Protein AF-A0A4Y7X8U6-F1 (afdb_monomer)

Mean predicted aligned error: 18.63 Å

Organism: NCBI:txid197183

Radius of gyration: 38.31 Å; Cα contacts (8 Å, |Δi|>4): 246; chains: 1; bounding box: 74×26×111 Å

Structure (mmCIF, N/CA/C/O backbone):
data_AF-A0A4Y7X8U6-F1
#
_entry.id   AF-A0A4Y7X8U6-F1
#
loop_
_atom_site.group_PDB
_atom_site.id
_atom_site.type_symbol
_atom_site.label_atom_id
_atom_site.label_alt_id
_atom_site.label_comp_id
_atom_site.label_asym_id
_atom_site.label_entity_id
_atom_site.label_seq_id
_atom_site.pdbx_PDB_ins_code
_atom_site.Cartn_x
_atom_site.Cartn_y
_atom_site.Cartn_z
_atom_site.occupancy
_atom_site.B_iso_or_equiv
_atom_site.auth_seq_id
_atom_site.auth_comp_id
_atom_site.auth_asym_id
_atom_site.auth_atom_id
_atom_site.pdbx_PDB_model_num
ATOM 1 N N . MET A 1 1 ? 2.794 12.596 13.931 1.00 53.59 1 MET A N 1
ATOM 2 C CA . MET A 1 1 ? 2.759 12.239 12.498 1.00 53.59 1 MET A CA 1
ATOM 3 C C . MET A 1 1 ? 2.557 10.746 12.402 1.00 53.59 1 MET A C 1
ATOM 5 O O . MET A 1 1 ? 3.266 10.010 13.079 1.00 53.59 1 MET A O 1
ATOM 9 N N . SER A 1 2 ? 1.528 10.330 11.679 1.00 66.75 2 SER A N 1
ATOM 10 C CA . SER A 1 2 ? 1.025 8.962 11.699 1.00 66.75 2 SER A CA 1
ATOM 11 C C . SER A 1 2 ? 1.636 8.136 10.578 1.00 66.75 2 SER A C 1
ATOM 13 O O . SER A 1 2 ? 1.651 8.544 9.420 1.00 66.75 2 SER A O 1
ATOM 15 N N . VAL A 1 3 ? 2.174 6.976 10.943 1.00 80.69 3 VAL A N 1
ATOM 16 C CA . VAL A 1 3 ? 2.663 5.985 9.987 1.00 80.69 3 VAL A CA 1
ATOM 17 C C . VAL A 1 3 ? 1.455 5.191 9.510 1.00 80.69 3 VAL A C 1
ATOM 19 O O . VAL A 1 3 ? 0.824 4.475 10.294 1.00 80.69 3 VAL A O 1
ATOM 22 N N . ILE A 1 4 ? 1.129 5.298 8.223 1.00 85.81 4 ILE A N 1
ATOM 23 C CA . ILE A 1 4 ? 0.014 4.547 7.652 1.00 85.81 4 ILE A CA 1
ATOM 24 C C . ILE A 1 4 ? 0.452 3.086 7.529 1.00 85.81 4 ILE A C 1
ATOM 26 O O . ILE A 1 4 ? 1.324 2.755 6.720 1.00 85.81 4 ILE A O 1
ATOM 30 N N . LYS A 1 5 ? -0.172 2.207 8.324 1.00 91.00 5 LYS A N 1
ATOM 31 C CA . LYS A 1 5 ? 0.110 0.767 8.298 1.00 91.00 5 LYS A CA 1
ATOM 32 C C . LYS A 1 5 ? -0.271 0.157 6.940 1.00 91.00 5 LYS A C 1
ATOM 34 O O . LYS A 1 5 ? -1.448 0.224 6.554 1.00 91.00 5 LYS A O 1
ATOM 39 N N . PRO A 1 6 ? 0.680 -0.451 6.208 1.00 92.94 6 PRO A N 1
ATOM 40 C CA . PRO A 1 6 ? 0.387 -1.112 4.948 1.00 92.94 6 PRO A CA 1
ATOM 41 C C . PRO A 1 6 ? -0.459 -2.365 5.167 1.00 92.94 6 PRO A C 1
ATOM 43 O O . PRO A 1 6 ? -0.279 -3.113 6.123 1.00 92.94 6 PRO A O 1
ATOM 46 N N . THR A 1 7 ? -1.394 -2.601 4.253 1.00 94.62 7 THR A N 1
ATOM 47 C CA . THR A 1 7 ? -2.259 -3.787 4.248 1.00 94.62 7 THR A CA 1
ATOM 48 C C . THR A 1 7 ? -2.349 -4.340 2.833 1.00 94.62 7 THR A C 1
ATOM 50 O O . THR A 1 7 ? -2.302 -3.586 1.857 1.00 94.62 7 THR A O 1
ATOM 53 N N . VAL A 1 8 ? -2.452 -5.665 2.724 1.00 96.56 8 VAL A N 1
ATOM 54 C CA . VAL A 1 8 ? -2.585 -6.359 1.437 1.00 96.56 8 VAL A CA 1
ATOM 55 C C . VAL A 1 8 ? -3.847 -5.881 0.718 1.00 96.56 8 VAL A C 1
ATOM 57 O O . VAL A 1 8 ? -4.882 -5.648 1.341 1.00 96.56 8 VAL A O 1
ATOM 60 N N . GLY A 1 9 ? -3.749 -5.705 -0.597 1.00 93.19 9 GLY A N 1
ATOM 61 C CA . GLY A 1 9 ? -4.843 -5.246 -1.449 1.00 93.19 9 GLY A CA 1
ATOM 62 C C . GLY A 1 9 ? -4.974 -3.726 -1.561 1.00 93.19 9 GLY A C 1
ATOM 63 O O . GLY A 1 9 ? -5.698 -3.256 -2.442 1.00 93.19 9 GLY A O 1
ATOM 64 N N . ARG A 1 10 ? -4.257 -2.934 -0.749 1.00 93.12 10 ARG A N 1
ATOM 65 C CA . ARG A 1 10 ? -4.228 -1.477 -0.936 1.00 93.12 10 ARG A CA 1
ATOM 66 C C . ARG A 1 10 ? -3.443 -1.087 -2.180 1.00 93.12 10 ARG A C 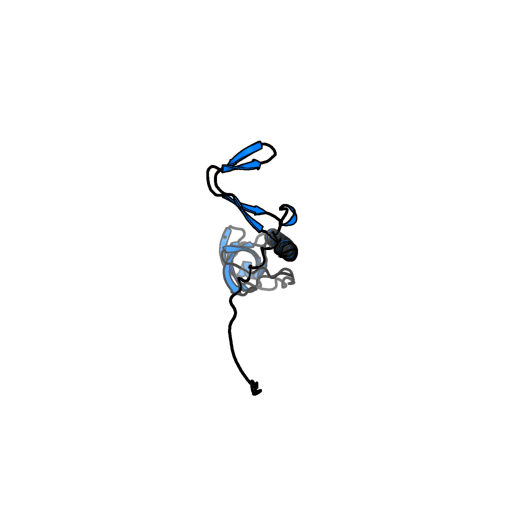1
ATOM 68 O O . ARG A 1 10 ? -2.444 -1.712 -2.525 1.00 93.12 10 ARG A O 1
ATOM 75 N N . VAL A 1 11 ? -3.911 -0.022 -2.820 1.00 93.62 11 VAL A N 1
ATOM 76 C CA . VAL A 1 11 ? -3.291 0.547 -4.015 1.00 93.62 11 VAL A CA 1
ATOM 77 C C . VAL A 1 11 ? -2.306 1.638 -3.605 1.00 93.62 11 VAL A C 1
ATOM 79 O O . VAL A 1 11 ? -2.634 2.460 -2.751 1.00 93.62 11 VAL A O 1
ATOM 82 N N . VAL A 1 12 ? -1.126 1.622 -4.215 1.00 94.94 12 VAL A N 1
ATOM 83 C CA . VAL A 1 12 ? -0.015 2.561 -4.039 1.00 94.94 12 VAL A CA 1
ATOM 84 C C . VAL A 1 12 ? 0.497 3.009 -5.409 1.00 94.94 12 VAL A C 1
ATOM 86 O O . VAL A 1 12 ? 0.175 2.407 -6.437 1.00 94.94 12 VAL A O 1
ATOM 89 N N . LEU A 1 13 ? 1.290 4.072 -5.423 1.00 94.88 13 LEU A N 1
ATOM 90 C CA . LEU A 1 13 ? 1.990 4.557 -6.606 1.00 94.88 13 LEU A CA 1
ATOM 91 C C . LEU A 1 13 ? 3.422 4.031 -6.577 1.00 94.88 13 LEU A C 1
ATOM 93 O O . LEU A 1 13 ? 4.090 4.136 -5.553 1.00 94.88 13 LEU A O 1
ATOM 97 N N . LEU A 1 14 ? 3.879 3.431 -7.672 1.00 94.88 14 LEU A N 1
ATOM 98 C CA . LEU A 1 14 ? 5.233 2.911 -7.836 1.00 94.88 14 LEU A CA 1
ATOM 99 C C . LEU A 1 14 ? 6.011 3.815 -8.790 1.00 94.88 14 LEU A C 1
ATOM 101 O O . LEU A 1 14 ? 5.691 3.906 -9.974 1.00 94.88 14 LEU A O 1
ATOM 105 N N . THR A 1 15 ? 7.092 4.400 -8.297 1.00 94.38 15 THR A N 1
ATOM 106 C CA . THR A 1 15 ? 8.022 5.173 -9.116 1.00 94.38 15 THR A CA 1
ATOM 107 C C . THR A 1 15 ? 9.248 4.322 -9.409 1.00 94.38 15 THR A C 1
ATOM 109 O O . THR A 1 15 ? 9.887 3.783 -8.500 1.00 94.38 15 THR A O 1
ATOM 112 N N . ILE A 1 16 ? 9.582 4.187 -10.692 1.00 92.31 16 ILE A N 1
ATOM 113 C CA . ILE A 1 16 ? 10.734 3.412 -11.160 1.00 92.31 16 ILE A CA 1
ATOM 114 C C . ILE A 1 16 ? 11.713 4.303 -11.916 1.00 92.31 16 ILE A C 1
ATOM 116 O O . ILE A 1 16 ? 11.325 5.232 -12.620 1.00 92.31 16 ILE A O 1
ATOM 120 N N . SER A 1 17 ? 13.000 3.996 -11.802 1.00 91.44 17 SER A N 1
ATOM 121 C CA . SER A 1 17 ? 14.032 4.622 -12.630 1.00 91.44 17 SER A CA 1
ATOM 122 C C . SER A 1 17 ? 13.964 4.130 -14.081 1.00 91.44 17 SER A C 1
ATOM 124 O O . SER A 1 17 ? 13.569 2.994 -14.363 1.00 91.44 17 SER A O 1
ATOM 126 N N . ALA A 1 18 ? 14.432 4.959 -15.019 1.00 88.31 18 ALA A N 1
ATOM 127 C CA . ALA A 1 18 ? 14.509 4.588 -16.433 1.00 88.31 18 ALA A CA 1
ATOM 128 C C . ALA A 1 18 ? 15.376 3.335 -16.663 1.00 88.31 18 ALA A C 1
ATOM 130 O O . ALA A 1 18 ? 15.021 2.467 -17.458 1.00 88.31 18 ALA A O 1
ATOM 131 N N . GLY A 1 19 ? 16.482 3.188 -15.921 1.00 89.44 19 GLY A N 1
ATOM 132 C CA . GLY A 1 19 ? 17.334 2.001 -16.010 1.00 89.44 19 GLY A CA 1
ATOM 133 C C . GLY A 1 19 ? 16.624 0.727 -15.546 1.00 89.44 19 GLY A C 1
ATOM 134 O O . GLY A 1 19 ? 16.797 -0.324 -16.166 1.00 89.44 19 GLY A O 1
ATOM 135 N N . TYR A 1 20 ? 15.772 0.811 -14.517 1.00 90.81 20 TYR A N 1
ATOM 136 C CA . TYR A 1 20 ? 14.931 -0.315 -14.106 1.00 90.81 20 TYR A CA 1
ATOM 137 C C . TYR A 1 20 ? 13.899 -0.680 -15.183 1.00 90.81 20 TYR A C 1
ATOM 139 O O . TYR A 1 20 ? 13.728 -1.864 -15.483 1.00 90.81 20 TYR A O 1
ATOM 147 N N . ALA A 1 21 ? 13.252 0.318 -15.795 1.00 90.88 21 ALA A N 1
ATOM 148 C CA . ALA A 1 21 ? 12.275 0.102 -16.861 1.00 90.88 21 ALA A CA 1
ATOM 149 C C . ALA A 1 21 ? 12.900 -0.592 -18.083 1.00 90.88 21 ALA A C 1
ATOM 151 O O . ALA A 1 21 ? 12.377 -1.604 -18.552 1.00 90.88 21 ALA A O 1
ATOM 152 N N . ILE A 1 22 ? 14.060 -0.109 -18.541 1.00 90.81 22 ILE A N 1
ATOM 153 C CA . ILE A 1 22 ? 14.791 -0.681 -19.682 1.00 90.81 22 ILE A CA 1
ATOM 154 C C . ILE A 1 22 ? 15.209 -2.124 -19.388 1.00 90.81 22 ILE A C 1
ATOM 156 O O . ILE A 1 22 ? 14.946 -3.016 -20.194 1.00 90.81 22 ILE A O 1
ATOM 160 N N . LYS A 1 23 ? 15.817 -2.373 -18.219 1.00 91.19 23 LYS A N 1
ATOM 161 C CA . LYS A 1 23 ? 16.316 -3.701 -17.828 1.00 91.19 23 LYS A CA 1
ATOM 162 C C . LYS A 1 23 ? 15.213 -4.762 -17.787 1.00 91.19 23 LYS A C 1
ATOM 164 O O . LYS A 1 23 ? 15.472 -5.918 -18.102 1.00 91.19 23 LYS A O 1
ATOM 169 N N . ASN A 1 24 ? 14.006 -4.377 -17.377 1.00 90.25 24 ASN A N 1
ATOM 170 C CA . ASN A 1 24 ? 12.874 -5.292 -17.221 1.00 90.25 24 ASN A CA 1
ATOM 171 C C . ASN A 1 24 ? 11.889 -5.243 -18.403 1.00 90.25 24 ASN A C 1
ATOM 173 O O . ASN A 1 24 ? 10.828 -5.864 -18.334 1.00 90.25 24 ASN A O 1
ATOM 177 N N . HIS A 1 25 ? 12.231 -4.531 -19.485 1.00 92.06 25 HIS A N 1
ATOM 178 C CA . HIS A 1 25 ? 11.386 -4.359 -20.671 1.00 92.06 25 HIS A CA 1
ATOM 179 C C . HIS A 1 25 ? 9.966 -3.868 -20.327 1.00 92.06 25 HIS A C 1
ATOM 181 O O . HIS A 1 25 ? 8.969 -4.439 -20.781 1.00 92.06 25 HIS A O 1
ATOM 187 N N . LEU A 1 26 ? 9.888 -2.838 -19.482 1.00 92.56 26 LEU A N 1
ATOM 188 C CA . LEU A 1 26 ? 8.639 -2.210 -19.046 1.00 92.56 26 LEU A CA 1
ATOM 189 C C . LEU A 1 26 ? 8.335 -0.975 -19.891 1.00 92.56 26 LEU A C 1
ATOM 191 O O . LEU A 1 26 ? 9.236 -0.191 -20.205 1.00 92.56 26 LEU A O 1
ATOM 195 N N . ALA A 1 27 ? 7.062 -0.772 -20.220 1.00 90.62 27 ALA A N 1
ATOM 196 C CA . ALA A 1 27 ? 6.626 0.446 -20.885 1.00 90.62 27 ALA A CA 1
ATOM 197 C C . ALA A 1 27 ? 6.566 1.612 -19.889 1.00 90.62 27 ALA A C 1
ATOM 199 O O . ALA A 1 27 ? 5.743 1.626 -18.976 1.00 90.62 27 ALA A O 1
ATOM 200 N N . CYS A 1 28 ? 7.435 2.601 -20.087 1.00 87.31 28 CYS A N 1
ATOM 201 C CA . CYS A 1 28 ? 7.463 3.842 -19.319 1.00 87.31 28 CYS A CA 1
ATOM 202 C C . CYS A 1 28 ? 7.642 5.013 -20.291 1.00 87.31 28 CYS A C 1
ATOM 204 O O . CYS A 1 28 ? 8.757 5.443 -20.578 1.00 87.31 28 CYS A O 1
ATOM 206 N N . SER A 1 29 ? 6.533 5.458 -20.884 1.00 86.12 29 SER A N 1
ATOM 207 C CA . SER A 1 29 ? 6.527 6.558 -21.861 1.00 86.12 29 SER A CA 1
ATOM 208 C C . SER A 1 29 ? 6.731 7.931 -21.220 1.00 86.12 29 SER A C 1
ATOM 210 O O . SER A 1 29 ? 7.271 8.823 -21.864 1.00 86.12 29 SER A O 1
ATOM 212 N N . ASP A 1 30 ? 6.294 8.095 -19.970 1.00 86.31 30 ASP A N 1
ATOM 213 C CA . ASP A 1 30 ? 6.393 9.342 -19.215 1.00 86.31 30 ASP A CA 1
ATOM 214 C C . ASP A 1 30 ? 6.936 9.041 -17.807 1.00 86.31 30 ASP A C 1
ATOM 216 O O . ASP A 1 30 ? 6.191 8.557 -16.959 1.00 86.31 30 ASP A O 1
ATOM 220 N N . PRO A 1 31 ? 8.220 9.314 -17.528 1.00 79.81 31 PRO A N 1
ATOM 221 C CA . PRO A 1 31 ? 8.820 9.019 -16.229 1.00 79.81 31 PRO A CA 1
ATOM 222 C C . PRO A 1 31 ? 8.286 9.901 -15.091 1.00 79.81 31 PRO A C 1
ATOM 224 O O . PRO A 1 31 ? 8.583 9.622 -13.931 1.00 79.81 31 PRO A O 1
ATOM 227 N N . SER A 1 32 ? 7.524 10.961 -15.392 1.00 85.31 32 SER A N 1
ATOM 228 C CA . SER A 1 32 ? 6.860 11.779 -14.371 1.00 85.31 32 SER A CA 1
ATOM 229 C C . SER A 1 32 ? 5.570 11.146 -13.843 1.00 85.31 32 SER A C 1
ATOM 231 O O . SER A 1 32 ? 5.085 11.542 -12.783 1.00 85.31 32 SER A O 1
ATOM 233 N N . GLN A 1 33 ? 5.029 10.149 -14.551 1.00 89.50 33 GLN A N 1
ATOM 234 C CA . GLN A 1 33 ? 3.828 9.432 -14.144 1.00 89.50 33 GLN A CA 1
ATOM 235 C C . GLN A 1 33 ? 4.210 8.153 -13.393 1.00 89.50 33 GLN A C 1
ATOM 237 O O . GLN A 1 33 ? 4.823 7.256 -13.974 1.00 89.50 33 GLN A O 1
ATOM 242 N N . PRO A 1 34 ? 3.863 8.039 -12.099 1.00 92.88 34 PRO A N 1
ATOM 243 C CA . PRO A 1 34 ? 4.096 6.809 -11.366 1.00 92.88 34 PRO A CA 1
ATOM 244 C C . PRO A 1 34 ? 3.141 5.708 -11.838 1.00 92.88 34 PRO A C 1
ATOM 246 O O . PRO A 1 34 ? 1.999 5.952 -12.232 1.00 92.88 34 PRO A O 1
ATOM 249 N N . LEU A 1 35 ? 3.605 4.469 -11.735 1.00 94.56 35 LEU A N 1
ATOM 250 C CA . LEU A 1 35 ? 2.850 3.280 -12.093 1.00 94.56 35 LEU A CA 1
ATOM 251 C C . LEU A 1 35 ? 1.829 2.941 -11.009 1.00 94.56 35 LEU A C 1
ATOM 253 O O . LEU A 1 35 ? 2.115 3.019 -9.812 1.00 94.56 35 LEU A O 1
ATOM 257 N N . ALA A 1 36 ? 0.645 2.495 -11.418 1.00 95.19 36 ALA A N 1
ATOM 258 C CA . ALA A 1 36 ? -0.309 1.928 -10.476 1.00 95.19 36 ALA A CA 1
ATOM 259 C C . ALA A 1 36 ? 0.241 0.604 -9.930 1.00 95.19 36 ALA A C 1
ATOM 261 O O . ALA A 1 36 ? 0.761 -0.222 -10.686 1.00 95.19 36 ALA A O 1
ATOM 262 N N . ALA A 1 37 ? 0.109 0.385 -8.625 1.00 96.31 37 ALA A N 1
ATOM 263 C CA . ALA A 1 37 ? 0.520 -0.858 -7.994 1.00 96.31 37 ALA A CA 1
ATOM 264 C C . ALA A 1 37 ? -0.392 -1.237 -6.826 1.00 96.31 37 ALA A C 1
ATOM 266 O O . ALA A 1 37 ? -0.968 -0.385 -6.157 1.00 96.31 37 ALA A O 1
ATOM 267 N N . GLN A 1 38 ? -0.510 -2.531 -6.561 1.00 97.00 38 GLN A N 1
ATOM 268 C CA . GLN A 1 38 ? -1.254 -3.079 -5.435 1.00 97.00 38 GLN A CA 1
ATOM 269 C C . GLN A 1 38 ? -0.319 -3.867 -4.520 1.00 97.00 38 GLN A C 1
ATOM 271 O O . GLN A 1 38 ? 0.528 -4.629 -4.988 1.00 97.00 38 GLN A O 1
ATOM 276 N N . ILE A 1 39 ? -0.489 -3.701 -3.208 1.00 97.31 39 ILE A N 1
ATOM 277 C CA . ILE A 1 39 ? 0.273 -4.437 -2.198 1.00 97.31 39 ILE A CA 1
ATOM 278 C C . ILE A 1 39 ? -0.135 -5.909 -2.227 1.00 97.31 39 ILE A C 1
ATOM 280 O O . ILE A 1 39 ? -1.254 -6.259 -1.854 1.00 97.31 39 ILE A O 1
ATOM 284 N N . ALA A 1 40 ? 0.800 -6.764 -2.630 1.00 97.38 40 ALA A N 1
ATOM 285 C CA . ALA A 1 40 ? 0.643 -8.213 -2.648 1.00 97.38 40 ALA A CA 1
ATOM 286 C C . ALA A 1 40 ? 1.090 -8.856 -1.324 1.00 97.38 40 ALA A C 1
ATOM 288 O O . ALA A 1 40 ? 0.508 -9.844 -0.887 1.00 97.38 40 ALA A O 1
ATOM 289 N N . TYR A 1 41 ? 2.112 -8.296 -0.667 1.00 97.62 41 TYR A N 1
ATOM 290 C CA . TYR A 1 41 ? 2.630 -8.796 0.610 1.00 97.62 41 TYR A CA 1
ATOM 291 C C . TYR A 1 41 ? 3.267 -7.672 1.433 1.00 97.62 41 TYR A C 1
ATOM 293 O O . TYR A 1 41 ? 3.833 -6.735 0.869 1.00 97.62 41 TYR A O 1
ATOM 301 N N . VAL A 1 42 ? 3.211 -7.781 2.760 1.00 97.31 42 VAL A N 1
ATOM 302 C CA . VAL A 1 42 ? 3.784 -6.808 3.701 1.00 97.31 42 VAL A CA 1
ATOM 303 C C . VAL A 1 42 ? 4.865 -7.492 4.531 1.00 97.31 42 VAL A C 1
ATOM 305 O O . VAL A 1 42 ? 4.572 -8.444 5.249 1.00 97.31 42 VAL A O 1
ATOM 308 N N . HIS A 1 43 ? 6.104 -7.000 4.453 1.00 95.94 43 HIS A N 1
ATOM 309 C CA . HIS A 1 43 ? 7.191 -7.456 5.331 1.00 95.94 43 HIS A CA 1
ATOM 310 C C . HIS A 1 43 ? 7.187 -6.685 6.650 1.00 95.94 43 HIS A C 1
ATOM 312 O O . HIS A 1 43 ? 7.366 -7.270 7.713 1.00 95.94 43 HIS A O 1
ATOM 318 N N . ASN A 1 44 ? 7.005 -5.365 6.571 1.00 92.94 44 ASN A N 1
ATOM 319 C CA . ASN A 1 44 ? 6.875 -4.445 7.702 1.00 92.94 44 ASN A CA 1
ATOM 320 C C . ASN A 1 44 ? 6.223 -3.126 7.237 1.00 92.94 44 ASN A C 1
ATOM 322 O O . ASN A 1 44 ? 5.867 -2.986 6.067 1.00 92.94 44 ASN A O 1
ATOM 326 N N . ASP A 1 45 ? 6.114 -2.141 8.131 1.00 91.94 45 ASP A N 1
ATOM 327 C CA . ASP A 1 45 ? 5.454 -0.854 7.858 1.00 91.94 45 ASP A CA 1
ATOM 328 C C . ASP A 1 45 ? 6.112 -0.001 6.747 1.00 91.94 45 ASP A C 1
ATOM 330 O O . ASP A 1 45 ? 5.512 0.970 6.281 1.00 91.94 45 ASP A O 1
ATOM 334 N N . ARG A 1 46 ? 7.332 -0.344 6.307 1.00 92.75 46 ARG A N 1
ATOM 335 C CA . ARG A 1 46 ? 8.104 0.388 5.284 1.00 92.75 46 ARG A CA 1
ATOM 336 C C . ARG A 1 46 ? 8.584 -0.485 4.114 1.00 92.75 46 ARG A C 1
ATOM 338 O O . ARG A 1 46 ? 9.269 0.025 3.229 1.00 92.75 46 ARG A O 1
ATOM 345 N N . LEU A 1 47 ? 8.253 -1.780 4.074 1.00 94.56 47 LEU A N 1
ATOM 346 C CA . LEU A 1 47 ? 8.733 -2.709 3.045 1.00 94.56 47 LEU A CA 1
ATOM 347 C C . LEU A 1 47 ? 7.634 -3.681 2.602 1.00 94.56 47 LEU A C 1
ATOM 349 O O . LEU A 1 47 ? 7.091 -4.444 3.407 1.00 94.56 47 LEU A O 1
ATOM 353 N N . VAL A 1 48 ? 7.340 -3.690 1.304 1.00 97.12 48 VAL A N 1
ATOM 354 C CA . VAL A 1 48 ? 6.220 -4.438 0.716 1.00 97.12 48 VAL A CA 1
ATOM 355 C C . VAL A 1 48 ? 6.607 -5.099 -0.607 1.00 97.12 48 VAL A C 1
ATOM 357 O O . VAL A 1 48 ? 7.559 -4.690 -1.269 1.00 97.12 48 VAL A O 1
ATOM 360 N N . ASN A 1 49 ? 5.855 -6.116 -1.018 1.00 97.56 49 ASN A N 1
ATOM 361 C CA . ASN A 1 49 ? 5.881 -6.620 -2.390 1.00 97.56 49 ASN A CA 1
ATOM 362 C C . ASN A 1 49 ? 4.627 -6.142 -3.117 1.00 97.56 49 ASN A C 1
ATOM 364 O O . ASN A 1 49 ? 3.542 -6.104 -2.530 1.00 97.56 49 ASN A O 1
ATOM 368 N N . LEU A 1 50 ? 4.776 -5.823 -4.395 1.00 97.38 50 LEU A N 1
ATOM 369 C CA . LEU A 1 50 ? 3.753 -5.206 -5.219 1.00 97.38 50 LEU A CA 1
ATOM 370 C C . LEU A 1 50 ? 3.488 -6.019 -6.485 1.00 97.38 50 LEU A C 1
ATOM 372 O O . LEU A 1 50 ? 4.403 -6.593 -7.079 1.00 97.38 50 LEU A O 1
ATOM 376 N N . THR A 1 51 ? 2.243 -5.972 -6.937 1.00 97.62 51 THR A N 1
ATOM 377 C CA . THR A 1 51 ? 1.883 -6.199 -8.338 1.00 97.62 51 THR A CA 1
ATOM 378 C C . THR A 1 51 ? 1.643 -4.834 -8.967 1.00 97.62 51 THR A C 1
ATOM 380 O O . THR A 1 51 ? 0.809 -4.080 -8.474 1.00 97.62 51 THR A O 1
ATOM 383 N N . ALA A 1 52 ? 2.391 -4.496 -10.012 1.00 96.31 52 ALA A N 1
ATOM 384 C CA . ALA A 1 52 ? 2.324 -3.208 -10.692 1.00 96.31 52 ALA A CA 1
ATOM 385 C C . ALA A 1 52 ? 1.916 -3.373 -12.156 1.00 96.31 52 ALA A C 1
ATOM 387 O O . ALA A 1 52 ? 2.086 -4.442 -12.746 1.00 96.31 52 ALA A O 1
ATOM 388 N N . TRP A 1 53 ? 1.388 -2.298 -12.731 1.00 96.69 53 TRP A N 1
ATOM 389 C CA . TRP A 1 53 ? 1.027 -2.211 -14.141 1.00 96.69 53 TRP A CA 1
ATOM 390 C C . TRP A 1 53 ? 1.906 -1.168 -14.820 1.00 96.69 53 TRP A C 1
ATOM 392 O O . TRP A 1 53 ? 2.017 -0.047 -14.329 1.00 96.69 53 TRP A O 1
ATOM 402 N N . ASP A 1 54 ? 2.543 -1.531 -15.932 1.00 95.12 54 ASP A N 1
ATOM 403 C CA . ASP A 1 54 ? 3.278 -0.568 -16.755 1.00 95.12 54 ASP A CA 1
ATOM 404 C C . ASP A 1 54 ? 2.320 0.329 -17.569 1.00 95.12 54 ASP A C 1
ATOM 406 O O . ASP A 1 54 ? 1.098 0.160 -17.516 1.00 95.12 54 ASP A O 1
ATOM 410 N N . HIS A 1 55 ? 2.842 1.282 -18.346 1.00 93.88 55 HIS A N 1
ATOM 411 C CA . HIS A 1 55 ? 1.996 2.203 -19.127 1.00 93.88 55 HIS A CA 1
ATOM 412 C C . HIS A 1 55 ? 1.184 1.525 -20.239 1.00 93.88 55 HIS A C 1
ATOM 414 O O . HIS A 1 55 ? 0.226 2.111 -20.738 1.00 93.88 55 HIS A O 1
ATOM 420 N N . ASN A 1 56 ? 1.523 0.288 -20.605 1.00 94.62 56 ASN A N 1
ATOM 421 C CA . ASN A 1 56 ? 0.747 -0.517 -21.544 1.00 94.62 56 ASN A CA 1
ATOM 422 C C . ASN A 1 56 ? -0.281 -1.411 -20.827 1.00 94.62 56 ASN A C 1
ATOM 424 O O . ASN A 1 56 ? -0.977 -2.191 -21.477 1.00 94.62 56 ASN A O 1
ATOM 428 N N . GLY A 1 57 ? -0.372 -1.336 -19.495 1.00 92.25 57 GLY A N 1
ATOM 429 C CA . GLY A 1 57 ? -1.241 -2.178 -18.677 1.00 92.25 57 GLY A CA 1
ATOM 430 C C . GLY A 1 57 ? -0.699 -3.591 -18.449 1.00 92.25 57 GLY A C 1
ATOM 431 O O . GLY A 1 57 ? -1.434 -4.456 -17.960 1.00 92.25 57 GLY A O 1
ATOM 432 N N . LYS A 1 58 ? 0.569 -3.865 -18.779 1.00 95.25 58 LYS A N 1
ATOM 433 C CA . LYS A 1 58 ? 1.194 -5.164 -18.516 1.00 95.25 58 LYS A CA 1
ATOM 434 C C . LYS A 1 58 ? 1.491 -5.294 -17.027 1.00 95.25 58 LYS A C 1
ATOM 436 O O . LYS A 1 58 ? 2.152 -4.447 -16.432 1.00 95.25 58 LYS A O 1
ATOM 441 N N . GLN A 1 59 ? 1.041 -6.403 -16.451 1.00 96.25 59 GLN A N 1
ATOM 442 C CA . GLN A 1 59 ? 1.291 -6.734 -15.053 1.00 96.25 59 GLN A CA 1
ATOM 443 C C . GLN A 1 59 ? 2.706 -7.267 -14.843 1.00 96.25 59 GLN A C 1
ATOM 445 O O . GLN A 1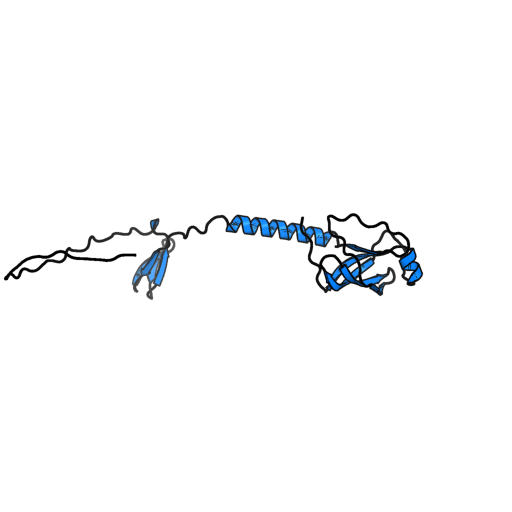 59 ? 3.185 -8.106 -15.611 1.00 96.25 59 GLN A O 1
ATOM 450 N N . PHE A 1 60 ? 3.350 -6.825 -13.767 1.00 96.00 60 PHE A N 1
ATOM 451 C CA . PHE A 1 60 ? 4.626 -7.357 -13.304 1.00 96.00 60 PHE A CA 1
ATOM 452 C C . PHE A 1 60 ? 4.728 -7.313 -11.775 1.00 96.00 60 PHE A C 1
ATOM 454 O O . PHE A 1 60 ? 4.074 -6.515 -11.105 1.00 96.00 60 PHE A O 1
ATOM 461 N N . GLY A 1 61 ? 5.532 -8.215 -11.215 1.00 96.19 61 GLY A N 1
ATOM 462 C CA . GLY A 1 61 ? 5.792 -8.278 -9.779 1.00 96.19 61 GLY A CA 1
ATOM 463 C C . GLY A 1 61 ? 7.062 -7.521 -9.409 1.00 96.19 61 GLY A C 1
ATOM 464 O O . GLY A 1 61 ? 8.074 -7.641 -10.099 1.00 96.19 61 GLY A O 1
ATOM 465 N N . VAL A 1 62 ? 7.025 -6.792 -8.294 1.00 94.88 62 VAL A N 1
ATOM 466 C CA . VAL A 1 62 ? 8.203 -6.149 -7.700 1.00 94.88 62 VAL A CA 1
ATOM 467 C C . VAL A 1 62 ? 8.264 -6.496 -6.222 1.00 94.88 62 VAL A C 1
ATOM 469 O O . VAL A 1 62 ? 7.298 -6.320 -5.483 1.00 94.88 62 VAL A O 1
ATOM 472 N N . THR A 1 63 ? 9.404 -7.003 -5.772 1.00 96.06 63 THR A N 1
ATOM 473 C CA . THR A 1 63 ? 9.604 -7.434 -4.386 1.00 96.06 63 THR A CA 1
ATOM 474 C C . THR A 1 63 ? 10.489 -6.462 -3.624 1.00 96.06 63 THR A C 1
ATOM 476 O O . THR A 1 63 ? 11.355 -5.824 -4.220 1.00 96.06 63 THR A O 1
ATOM 479 N N . SER A 1 64 ? 10.325 -6.418 -2.302 1.00 94.88 64 SER A N 1
ATOM 480 C CA . SER A 1 64 ? 11.165 -5.623 -1.398 1.00 94.88 64 SER A CA 1
ATOM 481 C C . SER A 1 64 ? 11.181 -4.137 -1.768 1.00 94.88 64 SER A C 1
ATOM 483 O O . SER A 1 64 ? 12.228 -3.493 -1.793 1.00 94.88 64 SER A O 1
ATOM 485 N N . VAL A 1 65 ? 10.005 -3.598 -2.080 1.00 94.44 65 VAL A N 1
ATOM 486 C CA . VAL A 1 65 ? 9.807 -2.191 -2.420 1.00 94.44 65 VAL A CA 1
ATOM 487 C C . VAL A 1 65 ? 9.706 -1.380 -1.138 1.00 94.44 65 VAL A C 1
ATOM 489 O O . VAL A 1 65 ? 8.903 -1.697 -0.256 1.00 94.44 65 VAL A O 1
ATOM 492 N N . ARG A 1 66 ? 10.514 -0.321 -1.043 1.00 94.62 66 ARG A N 1
ATOM 493 C CA . ARG A 1 66 ? 10.422 0.649 0.048 1.00 94.62 66 ARG A CA 1
ATOM 494 C C . ARG A 1 66 ? 9.154 1.483 -0.113 1.00 94.62 66 ARG A C 1
ATOM 496 O O . ARG A 1 66 ? 8.982 2.127 -1.146 1.00 94.62 66 ARG A O 1
ATOM 503 N N . LEU A 1 67 ? 8.315 1.480 0.918 1.00 94.25 67 LEU A N 1
ATOM 504 C CA . LEU A 1 67 ? 7.126 2.320 1.025 1.00 94.25 67 LEU A CA 1
ATOM 505 C C . LEU A 1 67 ? 7.482 3.608 1.767 1.00 94.25 67 LEU A C 1
ATOM 507 O O . LEU A 1 67 ? 7.752 3.575 2.970 1.00 94.25 67 LEU A O 1
ATOM 511 N N . LEU A 1 68 ? 7.484 4.723 1.043 1.00 92.88 68 LEU A N 1
ATOM 512 C CA . LEU A 1 68 ? 7.695 6.049 1.604 1.00 92.88 68 LEU A CA 1
ATOM 513 C C . LEU A 1 68 ? 6.481 6.469 2.429 1.00 92.88 68 LEU A C 1
ATOM 515 O O . LEU A 1 68 ? 5.329 6.366 1.996 1.00 92.88 68 LEU A O 1
ATOM 519 N N . GLN A 1 69 ? 6.780 6.955 3.624 1.00 88.31 69 GLN A N 1
ATOM 520 C CA . GLN A 1 69 ? 5.827 7.592 4.523 1.00 88.31 69 GLN A CA 1
ATOM 521 C C . GLN A 1 69 ? 5.956 9.119 4.373 1.00 88.31 69 GLN A C 1
ATOM 523 O O . GLN A 1 69 ? 6.895 9.607 3.745 1.00 88.31 69 GLN A O 1
ATOM 528 N N . ASP A 1 70 ? 5.004 9.884 4.910 1.00 77.19 70 ASP A N 1
ATOM 529 C CA . ASP A 1 70 ? 4.897 11.335 4.661 1.00 77.19 70 ASP A CA 1
ATOM 530 C C . ASP A 1 70 ? 6.080 12.177 5.172 1.00 77.19 70 ASP A C 1
ATOM 532 O O . ASP A 1 70 ? 6.228 13.333 4.783 1.00 77.19 70 ASP A O 1
ATOM 536 N N . ASP A 1 71 ? 6.928 11.604 6.023 1.00 75.44 71 ASP A N 1
ATOM 537 C CA . ASP A 1 71 ? 8.129 12.219 6.584 1.00 75.44 71 ASP A CA 1
ATOM 538 C C . ASP A 1 71 ? 9.410 11.932 5.780 1.00 75.44 71 ASP A C 1
ATOM 540 O O . ASP A 1 71 ? 10.462 12.504 6.074 1.00 75.44 71 ASP A O 1
ATOM 544 N N . GLU A 1 72 ? 9.357 11.054 4.774 1.00 79.44 72 GLU A N 1
ATOM 545 C CA . GLU A 1 72 ? 10.545 10.617 4.043 1.00 79.44 72 GLU A CA 1
ATOM 546 C C . GLU A 1 72 ? 10.760 11.380 2.733 1.00 79.44 72 GLU A C 1
ATOM 548 O O . GLU A 1 72 ? 9.864 11.533 1.904 1.00 79.44 72 GLU A O 1
ATOM 553 N N . VAL A 1 73 ? 12.008 11.794 2.506 1.00 80.38 73 VAL A N 1
ATOM 554 C CA . VAL A 1 73 ? 12.443 12.314 1.207 1.00 80.38 73 VAL A CA 1
ATOM 555 C C . VAL A 1 73 ? 12.587 11.146 0.238 1.00 80.38 73 VAL A C 1
ATOM 557 O O . VAL A 1 73 ? 13.266 10.159 0.537 1.00 80.38 73 VAL A O 1
ATOM 560 N N . ALA A 1 74 ? 11.965 11.272 -0.934 1.00 81.88 74 ALA A N 1
ATOM 561 C CA . ALA A 1 74 ? 12.096 10.283 -1.989 1.00 81.88 74 ALA A CA 1
ATOM 562 C C . ALA A 1 74 ? 13.575 10.093 -2.373 1.00 81.88 74 ALA A C 1
ATOM 564 O O . ALA A 1 74 ? 14.282 11.081 -2.596 1.00 81.88 74 ALA A O 1
ATOM 565 N N . PRO A 1 75 ? 14.069 8.844 -2.446 1.00 81.06 75 PRO A N 1
ATOM 566 C CA . PRO A 1 75 ? 15.440 8.592 -2.853 1.00 81.06 75 PRO A CA 1
ATOM 567 C C . PRO A 1 75 ? 15.637 9.005 -4.312 1.00 81.06 75 PRO A C 1
ATOM 569 O O . PRO A 1 75 ? 14.732 8.884 -5.141 1.00 81.06 75 PRO A O 1
ATOM 572 N N . GLU A 1 76 ? 16.847 9.455 -4.637 1.00 80.69 76 GLU A N 1
ATOM 573 C CA . GLU A 1 76 ? 17.194 9.807 -6.009 1.00 80.69 76 GLU A CA 1
ATOM 574 C C . GLU A 1 76 ? 17.073 8.577 -6.925 1.00 80.69 76 GLU A C 1
ATOM 576 O O . GLU A 1 76 ? 17.579 7.487 -6.626 1.00 80.69 76 GLU A O 1
ATOM 581 N N . LEU A 1 77 ? 16.380 8.741 -8.054 1.00 79.75 77 LEU A N 1
ATOM 582 C CA . LEU A 1 77 ? 16.111 7.669 -9.013 1.00 79.75 77 LEU A CA 1
ATOM 583 C C . LEU A 1 77 ? 17.343 7.381 -9.883 1.00 79.75 77 LEU A C 1
ATOM 585 O O . LEU A 1 77 ? 17.347 7.628 -11.087 1.00 79.75 77 LEU A O 1
ATOM 589 N N . THR A 1 78 ? 18.408 6.861 -9.275 1.00 78.38 78 THR A N 1
ATOM 590 C CA . THR A 1 78 ? 19.646 6.491 -9.970 1.00 78.38 78 THR A CA 1
ATOM 591 C C . THR A 1 78 ? 19.715 4.993 -10.288 1.00 78.38 78 THR A C 1
ATOM 593 O O . THR A 1 78 ? 19.309 4.126 -9.511 1.00 78.38 78 THR A O 1
ATOM 596 N N . GLY A 1 79 ? 20.249 4.663 -11.468 1.00 81.56 79 GLY A N 1
ATOM 597 C CA . GLY A 1 79 ? 20.496 3.281 -11.885 1.00 81.56 79 GLY A CA 1
ATOM 598 C C . GLY A 1 79 ? 19.221 2.443 -12.041 1.00 81.56 79 GLY A C 1
ATOM 599 O O . GLY A 1 79 ? 18.460 2.635 -12.985 1.00 81.56 79 GLY A O 1
ATOM 600 N N . SER A 1 80 ? 19.039 1.454 -11.161 1.00 81.62 80 SER A N 1
ATOM 601 C CA . SER A 1 80 ? 17.894 0.524 -11.146 1.00 81.62 80 SER A CA 1
ATOM 602 C C . SER A 1 80 ? 17.069 0.634 -9.857 1.00 81.62 80 SER A C 1
ATOM 604 O O . SER A 1 80 ? 16.557 -0.372 -9.367 1.00 81.62 80 SER A O 1
ATOM 606 N N . SER A 1 81 ? 16.975 1.832 -9.278 1.00 87.38 81 SER A N 1
ATOM 607 C CA . SER A 1 81 ? 16.182 2.083 -8.074 1.00 87.38 81 SER A CA 1
ATOM 608 C C . SER A 1 81 ? 14.682 2.216 -8.367 1.00 87.38 81 SER A C 1
ATOM 610 O O . SER A 1 81 ? 14.264 2.506 -9.496 1.00 87.38 81 SER A O 1
ATOM 612 N N . PHE A 1 82 ? 13.881 1.965 -7.333 1.00 92.00 82 PHE A N 1
ATOM 613 C CA . PHE A 1 82 ? 12.426 2.085 -7.319 1.00 92.00 82 PHE A CA 1
ATOM 614 C C . PHE A 1 82 ? 11.939 2.278 -5.875 1.00 92.00 82 PHE A C 1
ATOM 616 O O . PHE A 1 82 ? 12.574 1.803 -4.929 1.00 92.00 82 PHE A O 1
ATOM 623 N N . TYR A 1 83 ? 10.815 2.963 -5.702 1.00 94.56 83 TYR A N 1
ATOM 624 C CA . TYR A 1 83 ? 10.129 3.131 -4.417 1.00 94.56 83 TYR A CA 1
ATOM 625 C C . TYR A 1 83 ? 8.625 3.268 -4.652 1.00 94.56 83 TYR A C 1
ATOM 627 O O . TYR A 1 83 ? 8.197 3.569 -5.766 1.00 94.56 83 TYR A O 1
ATOM 635 N N . CYS A 1 84 ? 7.819 3.056 -3.616 1.00 94.19 84 CYS A N 1
ATOM 636 C CA . CYS A 1 84 ? 6.390 3.329 -3.683 1.00 94.19 84 CYS A CA 1
ATOM 637 C C . CYS A 1 84 ? 5.942 4.334 -2.629 1.00 94.19 84 CYS A C 1
ATOM 639 O O . CYS A 1 84 ? 6.592 4.516 -1.602 1.00 94.19 84 CYS A O 1
ATOM 641 N N . GLU A 1 85 ? 4.817 4.982 -2.892 1.00 93.75 85 GLU A N 1
ATOM 642 C CA . GLU A 1 85 ? 4.187 5.937 -1.991 1.00 93.75 85 GLU A CA 1
ATOM 643 C C . GLU A 1 85 ? 2.664 5.776 -1.989 1.00 93.75 85 GLU A C 1
ATOM 645 O O . GLU A 1 85 ? 2.055 5.239 -2.920 1.00 93.75 85 GLU A O 1
ATOM 650 N N . TRP A 1 86 ? 2.029 6.245 -0.918 1.00 92.81 86 TRP A N 1
ATOM 651 C CA . TRP A 1 86 ? 0.573 6.303 -0.837 1.00 92.81 86 TRP A CA 1
ATOM 652 C C . TRP A 1 86 ? 0.002 7.292 -1.852 1.00 92.81 86 TRP A C 1
ATOM 654 O O . TRP A 1 86 ? 0.569 8.364 -2.067 1.00 92.81 86 TRP A O 1
ATOM 664 N N . MET A 1 87 ? -1.172 6.990 -2.415 1.00 87.94 87 MET A N 1
ATOM 665 C CA . MET A 1 87 ? -1.856 7.976 -3.251 1.00 87.94 87 MET A CA 1
ATOM 666 C C . MET A 1 87 ? -2.196 9.231 -2.430 1.00 87.94 87 MET A C 1
ATOM 668 O O . MET A 1 87 ? -2.644 9.098 -1.285 1.00 87.94 87 MET A O 1
ATOM 672 N N . PRO A 1 88 ? -2.110 10.443 -3.014 1.00 79.94 88 PRO A N 1
ATOM 673 C CA . PRO A 1 88 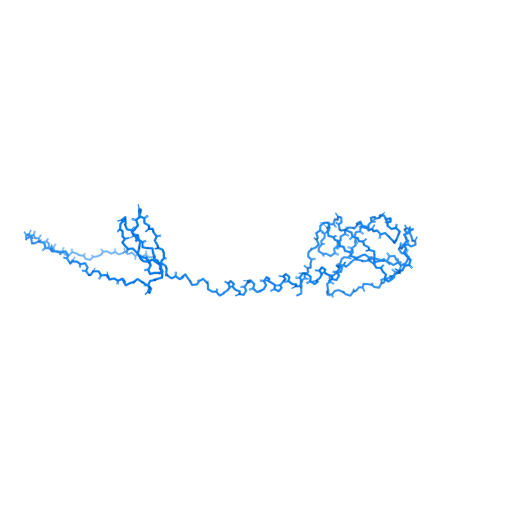? -2.412 11.692 -2.309 1.00 79.94 88 PRO A CA 1
ATOM 674 C C . PRO A 1 88 ? -3.776 11.687 -1.604 1.00 79.94 88 PRO A C 1
ATOM 676 O O . PRO A 1 88 ? -3.912 12.149 -0.472 1.00 79.94 88 PRO A O 1
ATOM 679 N N . TYR A 1 89 ? -4.788 11.089 -2.238 1.00 74.19 89 TYR A N 1
ATOM 680 C CA . TYR A 1 89 ? -6.123 10.972 -1.657 1.00 74.19 89 TYR A CA 1
ATOM 681 C C . TYR A 1 89 ? -6.158 10.098 -0.391 1.00 74.19 89 TYR A C 1
ATOM 683 O O . TYR A 1 89 ? -6.870 10.421 0.558 1.00 74.19 89 TYR A O 1
ATOM 691 N N . GLN A 1 90 ? -5.377 9.016 -0.339 1.00 67.19 90 GLN A N 1
ATOM 692 C CA . GLN A 1 90 ? -5.336 8.114 0.818 1.00 67.19 90 GLN A CA 1
ATOM 693 C C . GLN A 1 90 ? -4.671 8.778 2.027 1.00 67.19 90 GLN A C 1
ATOM 695 O O . GLN A 1 90 ? -5.162 8.618 3.144 1.00 67.19 90 GLN A O 1
ATOM 700 N N . LYS A 1 91 ? -3.626 9.584 1.801 1.00 66.94 91 LYS A N 1
ATOM 701 C CA . LYS A 1 91 ? -3.007 10.426 2.839 1.00 66.94 91 LYS A CA 1
ATOM 702 C C . LYS A 1 91 ? -4.028 11.406 3.426 1.00 66.94 91 LYS A C 1
ATOM 704 O O . LYS A 1 91 ? -4.194 11.498 4.640 1.00 66.94 91 LYS A O 1
ATOM 709 N N . GLY A 1 92 ? -4.813 12.053 2.559 1.00 66.19 92 GLY A N 1
ATOM 710 C CA . GLY A 1 92 ? -5.892 12.953 2.975 1.00 66.19 92 GLY A CA 1
ATOM 711 C C . GLY A 1 92 ? -7.018 12.270 3.765 1.00 66.19 92 GLY A C 1
ATOM 712 O O . GLY A 1 92 ? -7.606 12.890 4.648 1.00 66.19 92 GLY A O 1
ATOM 713 N N . GLN A 1 93 ? -7.326 11.000 3.484 1.00 65.88 93 GLN A N 1
ATOM 714 C CA . GLN A 1 93 ? -8.318 10.229 4.249 1.00 65.88 93 GLN A CA 1
ATOM 715 C C . GLN A 1 93 ? -7.782 9.749 5.607 1.00 65.88 93 GLN A C 1
ATOM 717 O O . GLN A 1 93 ? -8.523 9.769 6.592 1.00 65.88 93 GLN A O 1
ATOM 722 N N . ALA A 1 94 ? -6.501 9.378 5.693 1.00 61.69 94 ALA A N 1
ATOM 723 C CA . ALA A 1 94 ? -5.855 9.048 6.965 1.00 61.69 94 ALA A CA 1
ATOM 724 C C . ALA A 1 94 ? -5.865 10.255 7.920 1.00 61.69 94 ALA A C 1
ATOM 726 O O . ALA A 1 94 ? -6.345 10.137 9.046 1.00 61.69 94 ALA A O 1
ATOM 727 N N . ALA A 1 95 ? -5.501 11.442 7.423 1.00 61.34 95 ALA A N 1
ATOM 728 C CA . ALA A 1 95 ? -5.538 12.681 8.204 1.00 61.34 95 ALA A CA 1
ATOM 729 C C . ALA A 1 95 ? -6.945 13.018 8.740 1.00 61.34 95 ALA A C 1
ATOM 731 O O . ALA A 1 95 ? -7.099 13.464 9.876 1.00 61.34 95 ALA A O 1
ATOM 732 N N . LYS A 1 96 ? -7.998 12.773 7.946 1.00 63.94 96 LYS A N 1
ATOM 733 C CA . LYS A 1 96 ? -9.392 12.976 8.384 1.00 63.94 96 LYS A CA 1
ATOM 734 C C . LYS A 1 96 ? -9.820 11.990 9.466 1.00 63.94 96 LYS A C 1
ATOM 736 O O . LYS A 1 96 ? -10.564 12.367 10.366 1.00 63.94 96 LYS A O 1
ATOM 741 N N . THR A 1 97 ? -9.364 10.744 9.369 1.00 61.31 97 THR A N 1
ATOM 742 C CA . THR A 1 97 ? -9.674 9.704 10.358 1.00 61.31 97 THR A CA 1
ATOM 743 C C . THR A 1 97 ? -8.986 10.012 11.686 1.00 61.31 97 THR A C 1
ATOM 745 O O . THR A 1 97 ? -9.626 9.948 12.728 1.00 61.31 97 THR A O 1
ATOM 748 N N . GLU A 1 98 ? -7.730 10.460 11.652 1.00 61.78 98 GLU A N 1
ATOM 749 C CA . GLU A 1 98 ? -6.988 10.881 12.848 1.00 61.78 98 GLU A CA 1
ATOM 750 C C . GLU A 1 98 ? -7.648 12.069 13.554 1.00 61.78 98 GLU A C 1
ATOM 752 O O . GLU A 1 98 ? -7.851 12.024 14.767 1.00 61.78 98 GLU A O 1
ATOM 757 N N . ALA A 1 99 ? -8.080 13.084 12.800 1.00 61.03 99 ALA A N 1
ATOM 758 C CA . ALA A 1 99 ? -8.815 14.216 13.360 1.00 61.03 99 ALA A CA 1
ATOM 759 C C . ALA A 1 99 ? -10.168 13.792 13.970 1.00 61.03 99 ALA A C 1
ATOM 761 O O . ALA A 1 99 ? -10.567 14.296 15.019 1.00 61.03 99 ALA A O 1
ATOM 762 N N . ALA A 1 100 ? -10.876 12.845 13.345 1.00 60.28 100 ALA A N 1
ATOM 763 C CA . ALA A 1 100 ? -12.136 12.321 13.872 1.00 60.28 100 ALA A CA 1
ATOM 764 C C . ALA A 1 100 ? -11.933 11.481 15.148 1.00 60.28 100 ALA A C 1
ATOM 766 O O . ALA A 1 100 ? -12.718 11.598 16.091 1.00 60.28 100 ALA A O 1
ATOM 767 N N . GLU A 1 101 ? -10.875 10.670 15.215 1.00 61.38 101 GLU A N 1
ATOM 768 C CA . GLU A 1 101 ? -10.527 9.893 16.409 1.00 61.38 101 GLU A CA 1
ATOM 769 C C . GLU A 1 101 ? -10.085 10.782 17.581 1.00 61.38 101 GLU A C 1
ATOM 771 O O . GLU A 1 101 ? -10.430 10.497 18.730 1.00 61.38 101 GLU A O 1
ATOM 776 N N . GLU A 1 102 ? -9.362 11.872 17.318 1.00 64.44 102 GLU A N 1
ATOM 777 C CA . GLU A 1 102 ? -8.963 12.842 18.345 1.00 64.44 102 GLU A CA 1
ATOM 778 C C . GLU A 1 102 ? -10.177 13.589 18.924 1.00 64.44 102 GLU A C 1
ATOM 780 O O . GLU A 1 102 ? -10.305 13.730 20.146 1.00 64.44 102 GLU A O 1
ATOM 785 N N . LEU A 1 103 ? -11.137 13.967 18.073 1.00 60.88 103 LEU A N 1
ATOM 786 C CA . LEU A 1 103 ? -12.420 14.525 18.510 1.00 60.88 103 LEU A CA 1
ATOM 787 C C . LEU A 1 103 ? -13.244 13.518 19.323 1.00 60.88 103 LEU A C 1
ATOM 789 O O . LEU A 1 103 ? -13.885 13.900 20.304 1.00 60.88 103 LEU A O 1
ATOM 793 N N . LEU A 1 104 ? -13.224 12.231 18.965 1.00 61.41 104 LEU A N 1
ATOM 794 C CA . LEU A 1 104 ? -13.947 11.199 19.711 1.00 61.41 104 LEU A CA 1
ATOM 795 C C . LEU A 1 104 ? -13.340 10.974 21.106 1.00 61.41 104 LEU A C 1
ATOM 797 O O . LEU A 1 104 ? -14.075 10.904 22.089 1.00 61.41 104 LEU A O 1
ATOM 801 N N . LYS A 1 105 ? -12.006 10.917 21.214 1.00 61.09 105 LYS A N 1
ATOM 802 C CA . LYS A 1 105 ? -11.301 10.772 22.502 1.00 61.09 105 LYS A CA 1
ATOM 803 C C . LYS A 1 105 ? -11.509 11.986 23.405 1.00 61.09 105 LYS A C 1
ATOM 805 O O . LYS A 1 105 ? -11.732 11.824 24.602 1.00 61.09 105 LYS A O 1
ATOM 810 N N . THR A 1 106 ? -11.505 13.186 22.830 1.00 57.66 106 THR A N 1
ATOM 811 C CA . THR A 1 106 ? -11.770 14.430 23.568 1.00 57.66 106 THR A CA 1
ATOM 812 C C . THR A 1 106 ? -13.209 14.471 24.095 1.00 57.66 106 THR A C 1
ATOM 814 O O . THR A 1 106 ? -13.428 14.843 25.246 1.00 57.66 106 THR A O 1
ATOM 817 N N . ASN A 1 107 ? -14.186 14.001 23.311 1.00 55.72 107 ASN A N 1
ATOM 818 C CA . ASN A 1 107 ? -15.585 13.907 23.748 1.00 55.72 107 ASN A CA 1
ATOM 819 C C . ASN A 1 107 ? -15.848 12.783 24.767 1.00 55.72 107 ASN A C 1
ATOM 821 O O . ASN A 1 107 ? -16.809 12.876 25.520 1.00 55.72 107 ASN A O 1
ATOM 825 N N . GLN A 1 108 ? -15.009 11.745 24.836 1.00 56.50 108 GLN A N 1
ATOM 826 C CA . GLN A 1 108 ? -15.117 10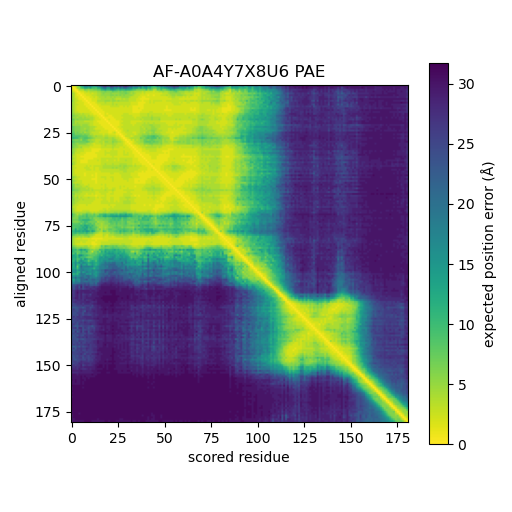.683 25.851 1.00 56.50 108 GLN A CA 1
ATOM 827 C C . GLN A 1 108 ? -14.433 11.038 27.183 1.00 56.50 108 GLN A C 1
ATOM 829 O O . GLN A 1 108 ? -14.731 10.423 28.205 1.00 56.50 108 GLN A O 1
ATOM 834 N N . ALA A 1 109 ? -13.539 12.033 27.200 1.00 50.69 109 ALA A N 1
ATOM 835 C CA . ALA A 1 109 ? -12.924 12.549 28.427 1.00 50.69 109 ALA A CA 1
ATOM 836 C C . ALA A 1 109 ? -13.841 13.523 29.197 1.00 50.69 109 ALA A C 1
ATOM 838 O O . ALA A 1 109 ? -13.629 13.770 30.385 1.00 50.69 109 ALA A O 1
ATOM 839 N N . ALA A 1 110 ? -14.883 14.047 28.545 1.00 50.78 110 ALA A N 1
ATOM 840 C CA . ALA A 1 110 ? -15.946 14.794 29.195 1.00 50.78 110 ALA A CA 1
ATOM 841 C C . ALA A 1 110 ? -17.073 13.832 29.618 1.00 50.78 110 ALA A C 1
ATOM 843 O O . ALA A 1 110 ? -17.829 13.326 28.794 1.00 50.78 110 ALA A O 1
ATOM 844 N N . THR A 1 111 ? -17.216 13.646 30.934 1.00 48.41 111 THR A N 1
ATOM 845 C CA . THR A 1 111 ? -18.380 13.073 31.644 1.00 48.41 111 THR A CA 1
ATOM 846 C C . THR A 1 111 ? -18.652 11.563 31.522 1.00 48.41 111 THR A C 1
ATOM 848 O O . THR A 1 111 ? -19.576 11.121 30.851 1.00 48.41 111 THR A O 1
ATOM 851 N N . VAL A 1 112 ? -17.977 10.784 32.376 1.00 53.50 112 VAL A N 1
ATOM 852 C CA . VAL A 1 112 ? -18.665 9.756 33.186 1.00 53.50 112 VAL A CA 1
ATOM 853 C C . VAL A 1 112 ? -18.636 10.218 34.643 1.00 53.50 112 VAL A C 1
ATOM 855 O O . VAL A 1 112 ? -18.002 9.620 35.506 1.00 53.50 112 VAL A O 1
ATOM 858 N N . THR A 1 113 ? -19.304 11.333 34.926 1.00 53.03 113 THR A N 1
ATOM 859 C CA . THR A 1 113 ? -19.936 11.456 36.240 1.00 53.03 113 THR A CA 1
ATOM 860 C C . THR A 1 113 ? -21.206 10.628 36.096 1.00 53.03 113 THR A C 1
ATOM 862 O O . THR A 1 113 ? -21.990 10.952 35.203 1.00 53.03 113 THR A O 1
ATOM 865 N N . PRO A 1 114 ? -21.402 9.526 36.843 1.00 59.12 114 PRO A N 1
ATOM 866 C CA . PRO A 1 114 ? -22.670 8.818 36.794 1.00 59.12 114 PRO A CA 1
ATOM 867 C C . PRO A 1 114 ? -23.740 9.826 37.194 1.00 59.12 114 PRO A C 1
ATOM 869 O O . PRO A 1 114 ? -23.763 10.277 38.337 1.00 59.12 114 PRO A O 1
ATOM 872 N N . ASP A 1 115 ? -24.561 10.233 36.229 1.00 58.69 115 ASP A N 1
ATOM 873 C CA . ASP A 1 115 ? -25.715 11.070 36.501 1.00 58.69 115 ASP A CA 1
ATOM 874 C C . ASP A 1 115 ? -26.565 10.273 37.496 1.00 58.69 115 ASP A C 1
ATOM 876 O O . ASP A 1 115 ? -26.980 9.152 37.154 1.00 58.69 115 ASP A O 1
ATOM 880 N N . PRO A 1 116 ? -26.708 10.721 38.761 1.00 68.75 116 PRO A N 1
ATOM 881 C CA . PRO A 1 116 ? -27.379 9.919 39.764 1.00 68.75 116 PRO A CA 1
ATOM 882 C C . PRO A 1 116 ? -28.781 9.657 39.228 1.00 68.75 116 PRO A C 1
ATOM 884 O O . PRO A 1 116 ? -29.550 10.573 38.991 1.00 68.75 116 PRO A O 1
ATOM 887 N N . SER A 1 117 ? -29.086 8.402 38.937 1.00 75.44 117 SER A N 1
ATOM 888 C CA . SER A 1 117 ? -30.344 8.011 38.322 1.00 75.44 117 SER A CA 1
ATOM 889 C C . SER A 1 117 ? -31.073 7.130 39.314 1.00 75.44 117 SER A C 1
ATOM 891 O O . SER A 1 117 ? -30.543 6.112 39.760 1.00 75.44 117 SER A O 1
ATOM 893 N N . VAL A 1 118 ? -32.283 7.527 39.687 1.00 77.50 118 VAL A N 1
ATOM 894 C CA . VAL A 1 118 ? -33.136 6.770 40.599 1.00 77.50 118 VAL A CA 1
ATOM 895 C C . VAL A 1 118 ? -34.098 5.933 39.770 1.00 77.50 118 VAL A C 1
ATOM 897 O O . VAL A 1 118 ? -34.692 6.420 38.807 1.00 77.50 118 VAL A O 1
ATOM 900 N N . ARG A 1 119 ? -34.251 4.663 40.149 1.00 81.62 119 ARG A N 1
ATOM 901 C CA . ARG A 1 119 ? -35.263 3.769 39.585 1.00 81.62 119 ARG A CA 1
ATOM 902 C C . ARG A 1 119 ? -36.519 3.848 40.438 1.00 81.62 119 ARG A C 1
ATOM 904 O O . ARG A 1 119 ? -36.477 3.540 41.625 1.00 81.62 119 ARG A O 1
ATOM 911 N N . LEU A 1 120 ? -37.619 4.253 39.824 1.00 82.38 120 LEU A N 1
ATOM 912 C CA . LEU A 1 120 ? -38.943 4.265 40.422 1.00 82.38 120 LEU A CA 1
ATOM 913 C C . LEU A 1 120 ? -39.743 3.096 39.870 1.00 82.38 120 LEU A C 1
ATOM 915 O O . LEU A 1 120 ? -39.841 2.925 38.656 1.00 82.38 120 LEU A O 1
ATOM 919 N N . VAL A 1 121 ? -40.320 2.309 40.768 1.00 84.50 121 VAL A N 1
ATOM 920 C CA . VAL A 1 121 ? -41.282 1.268 40.418 1.00 84.50 121 VAL A CA 1
ATOM 921 C C . VAL A 1 121 ? -42.672 1.873 40.549 1.00 84.50 121 VAL A C 1
ATOM 923 O O . VAL A 1 121 ? -43.067 2.296 41.635 1.00 84.50 121 VAL A O 1
ATOM 926 N N . LEU A 1 122 ? -43.390 1.963 39.433 1.00 86.44 122 LEU A N 1
ATOM 927 C CA . LEU A 1 122 ? -44.754 2.470 39.381 1.00 86.44 122 LEU A CA 1
ATOM 928 C C . LEU A 1 122 ? -45.711 1.276 39.301 1.00 86.44 122 LEU A C 1
ATOM 930 O O . LEU A 1 122 ? -45.689 0.557 38.298 1.00 86.44 122 LEU A O 1
ATOM 934 N N . PRO A 1 123 ? -46.536 1.037 40.335 1.00 83.88 123 PRO A N 1
ATOM 935 C CA . PRO A 1 123 ? -47.465 -0.081 40.335 1.00 83.88 123 PRO A CA 1
ATOM 936 C C . PRO A 1 123 ? -48.572 0.104 39.290 1.00 83.88 123 PRO A C 1
ATOM 938 O O . PRO A 1 123 ? -48.851 1.217 38.827 1.00 83.88 123 PRO A O 1
ATOM 941 N N . TYR A 1 124 ? -49.231 -1.004 38.951 1.00 85.19 124 TYR A N 1
ATOM 942 C CA . TYR A 1 124 ? -50.393 -1.030 38.063 1.00 85.19 124 TYR A CA 1
ATOM 943 C C . TYR A 1 124 ? -51.441 0.024 38.455 1.00 85.19 124 TYR A C 1
ATOM 945 O O . TYR A 1 124 ? -51.753 0.203 39.634 1.00 85.19 124 TYR A O 1
ATOM 953 N N . GLY A 1 125 ? -52.004 0.710 37.460 1.00 80.81 125 GLY A N 1
ATOM 954 C CA . GLY A 1 125 ? -53.038 1.722 37.662 1.00 80.81 125 GLY A CA 1
ATOM 955 C C . GLY A 1 125 ? -52.527 3.076 38.159 1.00 80.81 125 GLY A C 1
ATOM 956 O O . GLY A 1 125 ? -53.343 3.972 38.378 1.00 80.81 125 GLY A O 1
ATOM 957 N N . THR A 1 126 ? -51.210 3.272 38.308 1.00 83.06 126 THR A N 1
ATOM 958 C CA . THR A 1 126 ? -50.658 4.586 38.670 1.00 83.06 126 THR A CA 1
ATOM 959 C C . THR A 1 126 ? -50.987 5.609 37.574 1.00 83.06 126 THR A C 1
ATOM 961 O O . THR A 1 126 ? -50.627 5.387 36.413 1.00 83.06 126 THR A O 1
ATOM 964 N N . PRO A 1 127 ? -51.653 6.734 37.900 1.00 80.00 127 PRO A N 1
ATOM 965 C CA . PRO A 1 127 ? -51.931 7.780 36.929 1.00 80.00 127 PRO A CA 1
ATOM 966 C C . PRO A 1 127 ? -50.661 8.595 36.675 1.00 80.00 127 PRO A C 1
ATOM 968 O O . PRO A 1 127 ? -50.166 9.295 37.559 1.00 80.00 127 PRO A O 1
ATOM 971 N N . ILE A 1 128 ? -50.142 8.534 35.453 1.00 82.75 128 ILE A N 1
ATOM 972 C CA . ILE A 1 128 ? -48.997 9.331 35.008 1.00 82.75 128 ILE A CA 1
ATOM 973 C C . ILE A 1 128 ? -49.426 10.341 33.947 1.00 82.75 128 ILE A C 1
ATOM 975 O O . ILE A 1 128 ? -50.461 10.194 33.302 1.00 82.75 128 ILE A O 1
ATOM 979 N N . LYS A 1 129 ? -48.631 11.396 33.759 1.00 82.81 129 LYS A N 1
ATOM 980 C CA . LYS A 1 129 ? -48.811 12.343 32.655 1.00 82.81 129 LYS A CA 1
ATOM 981 C C . LYS A 1 129 ? -47.594 12.289 31.749 1.00 82.81 129 LYS A C 1
ATOM 983 O O . LYS A 1 129 ? -46.494 12.596 32.199 1.00 82.81 129 LYS A O 1
ATOM 988 N N . ILE A 1 130 ? -47.794 11.960 30.479 1.00 78.38 130 ILE A N 1
ATOM 989 C CA . ILE A 1 130 ? -46.743 12.026 29.460 1.00 78.38 130 ILE A CA 1
ATOM 990 C C . ILE A 1 130 ? -47.058 13.235 28.585 1.00 78.38 130 ILE A C 1
ATOM 992 O O . ILE A 1 130 ? -48.113 13.286 27.959 1.00 78.38 130 ILE A O 1
ATOM 996 N N . ASN A 1 131 ? -46.186 14.248 28.588 1.00 81.94 131 ASN A N 1
ATOM 997 C CA . ASN A 1 131 ? -46.387 15.501 27.843 1.00 81.94 131 ASN A CA 1
ATOM 998 C C . ASN A 1 131 ? -47.753 16.175 28.108 1.00 81.94 131 ASN A C 1
ATOM 1000 O O . ASN A 1 131 ? -48.362 16.751 27.213 1.00 81.94 131 ASN A O 1
ATOM 1004 N N . GLY A 1 132 ? -48.254 16.076 29.345 1.00 79.75 132 GLY A N 1
ATOM 1005 C CA . GLY A 1 132 ? -49.543 16.649 29.754 1.00 79.75 132 GLY A CA 1
ATOM 1006 C C . GLY A 1 132 ? -50.766 15.761 29.502 1.00 79.75 132 GLY A C 1
ATOM 1007 O O . GLY A 1 132 ? -51.848 16.092 29.985 1.00 79.75 132 GLY A O 1
ATOM 1008 N N . ILE A 1 133 ? -50.609 14.618 28.830 1.00 83.69 133 ILE A N 1
ATOM 1009 C CA . ILE A 1 133 ? -51.692 13.661 28.579 1.00 83.69 133 ILE A CA 1
ATOM 1010 C C . ILE A 1 133 ? -51.762 12.664 29.745 1.00 83.69 133 ILE A C 1
ATOM 1012 O O . ILE A 1 133 ? -50.756 12.006 30.022 1.00 83.69 133 ILE A O 1
ATOM 1016 N N . PRO A 1 134 ? -52.907 12.537 30.445 1.00 84.69 134 PRO A N 1
ATOM 1017 C CA . PRO A 1 134 ? -53.070 11.562 31.516 1.00 84.69 134 PRO A CA 1
ATOM 1018 C C . PRO A 1 134 ? -53.172 10.140 30.949 1.00 84.69 134 PRO A C 1
ATOM 1020 O O . PRO A 1 134 ? -53.960 9.881 30.041 1.00 84.69 134 PRO A O 1
ATOM 1023 N N . LEU A 1 135 ? -52.400 9.219 31.516 1.00 82.94 135 LEU A N 1
ATOM 1024 C CA . LEU A 1 135 ? -52.381 7.802 31.171 1.00 82.94 135 LEU A CA 1
ATOM 1025 C C . LEU A 1 135 ? -52.367 6.973 32.460 1.00 82.94 135 LEU A C 1
ATOM 1027 O O . LEU A 1 135 ? -51.592 7.257 33.372 1.00 82.94 135 LEU A O 1
ATOM 1031 N N . ALA A 1 136 ? -53.212 5.948 32.536 1.00 84.56 136 ALA A N 1
ATOM 1032 C CA . ALA A 1 136 ? -53.130 4.936 33.584 1.00 84.56 136 ALA A CA 1
ATOM 1033 C C . ALA A 1 136 ? -52.258 3.780 33.088 1.00 84.56 136 ALA A C 1
ATOM 1035 O O . ALA A 1 136 ? -52.448 3.308 31.967 1.00 84.56 136 ALA A O 1
ATOM 1036 N N . LEU A 1 137 ? -51.305 3.344 33.909 1.00 82.06 137 LEU A N 1
ATOM 1037 C CA . LEU A 1 137 ? -50.455 2.205 33.576 1.00 82.06 137 LEU A CA 1
ATOM 1038 C C . LEU A 1 137 ? -51.256 0.896 33.601 1.00 82.06 137 LEU A C 1
ATOM 1040 O O . LEU A 1 137 ? -51.947 0.607 34.578 1.00 82.06 137 LEU A O 1
ATOM 1044 N N . ASP A 1 138 ? -51.131 0.102 32.544 1.00 83.44 138 ASP A N 1
ATOM 1045 C CA . ASP A 1 138 ? -51.747 -1.219 32.367 1.00 83.44 138 ASP A CA 1
ATOM 1046 C C . ASP A 1 138 ? -50.881 -2.368 32.916 1.00 83.44 138 ASP A C 1
ATOM 1048 O O . ASP A 1 138 ? -51.329 -3.511 32.989 1.00 83.44 138 ASP A 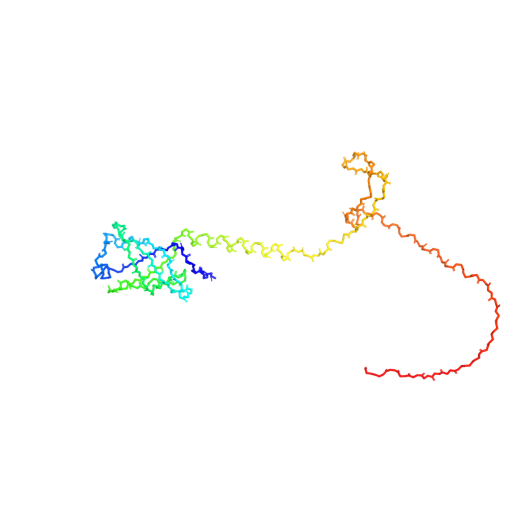O 1
ATOM 1052 N N . HIS A 1 139 ? -49.656 -2.072 33.346 1.00 81.81 139 HIS A N 1
ATOM 1053 C CA . HIS A 1 139 ? -48.742 -2.995 34.014 1.00 81.81 139 HIS A CA 1
ATOM 1054 C C . HIS A 1 139 ? -47.784 -2.232 34.941 1.00 81.81 139 HIS A C 1
ATOM 1056 O O . HIS A 1 139 ? -47.771 -1.002 34.974 1.00 81.81 139 HIS A O 1
ATOM 1062 N N . GLU A 1 140 ? -47.004 -2.963 35.734 1.00 86.62 140 GLU A N 1
ATOM 1063 C CA . GLU A 1 140 ? -45.940 -2.386 36.556 1.00 86.62 140 GLU A CA 1
ATOM 1064 C C . GLU A 1 140 ? -44.795 -1.885 35.666 1.00 86.62 140 GLU A C 1
ATOM 1066 O O . GLU A 1 140 ? -44.288 -2.626 34.821 1.00 86.62 140 GLU A O 1
ATOM 1071 N N . VAL A 1 141 ? -44.385 -0.628 35.848 1.00 82.31 141 VAL A N 1
ATOM 1072 C CA . VAL A 1 141 ? -43.364 0.016 35.008 1.00 82.31 141 VAL A CA 1
ATOM 1073 C C . VAL A 1 141 ? -42.215 0.526 35.864 1.00 82.31 141 VAL A C 1
ATOM 1075 O O . VAL A 1 141 ? -42.418 1.209 36.866 1.00 82.31 141 VAL A O 1
ATOM 1078 N N . MET A 1 142 ? -40.987 0.239 35.431 1.00 83.69 142 MET A N 1
ATOM 1079 C CA . MET A 1 142 ? -39.776 0.799 36.022 1.00 83.69 142 MET A CA 1
ATOM 1080 C C . MET A 1 142 ? -39.331 2.026 35.224 1.00 83.69 142 MET A C 1
ATOM 1082 O O . MET A 1 142 ? -39.009 1.920 34.041 1.00 83.69 142 MET A O 1
ATOM 1086 N N . VAL A 1 143 ? -39.288 3.187 35.874 1.00 82.81 143 VAL A N 1
ATOM 1087 C CA . VAL A 1 143 ? -38.854 4.450 35.265 1.00 82.81 143 VAL A CA 1
ATOM 1088 C C . VAL A 1 143 ? -37.540 4.890 35.890 1.00 82.81 143 VAL A C 1
ATOM 1090 O O . VAL A 1 143 ? -37.397 4.912 37.109 1.00 82.81 143 VAL A O 1
ATOM 1093 N N . THR A 1 144 ? -36.583 5.272 35.051 1.00 84.25 144 THR A N 1
ATOM 1094 C CA . THR A 1 144 ? -35.323 5.867 35.500 1.00 84.25 144 THR A CA 1
ATOM 1095 C C . THR A 1 144 ? -35.421 7.382 35.372 1.00 84.25 144 THR A C 1
ATOM 1097 O O . THR A 1 144 ? -35.752 7.886 34.301 1.00 84.25 144 THR A O 1
ATOM 1100 N N . THR A 1 145 ? -35.150 8.113 36.450 1.00 81.00 145 THR A N 1
ATOM 1101 C CA . THR A 1 145 ? -35.224 9.580 36.469 1.00 81.00 145 THR A CA 1
ATOM 1102 C C . THR A 1 145 ? -34.120 10.187 37.326 1.00 81.00 145 THR A C 1
ATOM 1104 O O . THR A 1 145 ? -33.630 9.568 38.270 1.00 81.00 145 THR A O 1
ATOM 1107 N N . HIS A 1 146 ? -33.754 11.430 37.019 1.00 80.50 146 HIS A N 1
ATOM 1108 C CA . HIS A 1 146 ? -32.844 12.224 37.834 1.00 80.50 146 HIS A CA 1
ATOM 1109 C C . HIS A 1 146 ? -33.476 12.530 39.214 1.00 80.50 146 HIS A C 1
ATOM 1111 O O . HIS A 1 146 ? -34.669 12.858 39.267 1.00 80.50 146 HIS A O 1
ATOM 1117 N N . PRO A 1 147 ? -32.726 12.475 40.333 1.00 74.00 147 PRO A N 1
ATOM 1118 C CA . PRO A 1 147 ? -33.238 12.659 41.689 1.00 74.00 147 PRO A CA 1
ATOM 1119 C C . PRO A 1 147 ? -33.838 14.045 41.908 1.00 74.00 147 PRO A C 1
ATOM 1121 O O . PRO A 1 147 ? -34.795 14.171 42.658 1.00 74.00 147 PRO A O 1
ATOM 1124 N N . ALA A 1 148 ? -33.350 15.080 41.218 1.00 77.12 148 ALA A N 1
ATOM 1125 C CA . ALA A 1 148 ? -33.933 16.423 41.320 1.00 77.12 148 ALA A CA 1
ATOM 1126 C C . ALA A 1 148 ? -35.380 16.508 40.793 1.00 77.12 148 ALA A C 1
ATOM 1128 O O . ALA A 1 148 ? -36.114 17.413 41.179 1.00 77.12 148 ALA A O 1
ATOM 1129 N N . ASN A 1 149 ? -35.803 15.566 39.940 1.00 75.19 149 ASN A N 1
ATOM 1130 C CA . ASN A 1 149 ? -37.160 15.525 39.387 1.00 75.19 149 ASN A CA 1
ATOM 1131 C C . ASN A 1 149 ? -38.129 14.721 40.267 1.00 75.19 149 ASN A C 1
ATOM 1133 O O . ASN A 1 149 ? -39.316 14.639 39.952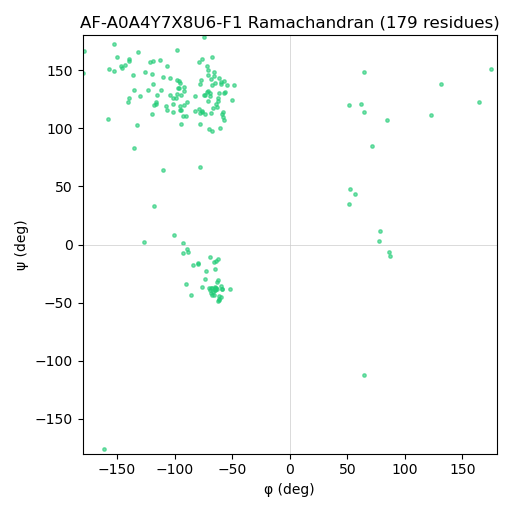 1.00 75.19 149 ASN A O 1
ATOM 1137 N N . VAL A 1 150 ? -37.636 14.114 41.351 1.00 72.94 150 VAL A N 1
ATOM 1138 C CA . VAL A 1 150 ? -38.431 13.298 42.268 1.00 72.94 150 VAL A CA 1
ATOM 1139 C C . VAL A 1 150 ? -38.364 13.922 43.658 1.00 72.94 150 VAL A C 1
ATOM 1141 O O . VAL A 1 150 ? -37.307 13.888 44.286 1.00 72.94 150 VAL A O 1
ATOM 1144 N N . PRO A 1 151 ? -39.467 14.472 44.192 1.00 66.75 151 PRO A N 1
ATOM 1145 C CA . PRO A 1 151 ? -39.499 14.885 45.586 1.00 66.75 151 PRO A CA 1
ATOM 1146 C C . PRO A 1 151 ? -39.430 13.636 46.478 1.00 66.75 151 PRO A C 1
ATOM 1148 O O . PRO A 1 151 ? -40.430 12.957 46.703 1.00 66.75 151 PRO A O 1
ATOM 1151 N N . LEU A 1 152 ? -38.233 13.301 46.962 1.00 61.22 152 LEU A N 1
ATOM 1152 C CA . LEU A 1 152 ? -38.023 12.204 47.905 1.00 61.22 152 LEU A CA 1
ATOM 1153 C C . LEU A 1 152 ? -38.435 12.667 49.307 1.00 61.22 152 LEU A C 1
ATOM 1155 O O . LEU A 1 152 ? -37.711 13.414 49.964 1.00 61.22 152 LEU A O 1
ATOM 1159 N N . ILE A 1 153 ? -39.607 12.230 49.767 1.00 65.31 153 ILE A N 1
ATOM 1160 C CA . ILE A 1 153 ? -40.046 12.425 51.151 1.00 65.31 153 ILE A CA 1
ATOM 1161 C C . ILE A 1 153 ? -39.658 11.170 51.931 1.00 65.31 153 ILE A C 1
ATOM 1163 O O . ILE A 1 153 ? -40.301 10.130 51.813 1.00 65.31 153 ILE A O 1
ATOM 1167 N N . PHE A 1 154 ? -38.599 11.259 52.731 1.00 49.97 154 PHE A N 1
ATOM 1168 C CA . PHE A 1 154 ? -38.266 10.208 53.686 1.00 49.97 154 PHE A CA 1
ATOM 1169 C C . PHE A 1 154 ? -39.195 10.339 54.895 1.00 49.97 154 PHE A C 1
ATOM 1171 O O . PHE A 1 154 ? -39.113 11.318 55.639 1.00 49.97 154 PHE A O 1
ATOM 1178 N N . GLN A 1 155 ? -40.088 9.370 55.103 1.00 48.62 155 GLN A N 1
ATOM 1179 C CA . GLN A 1 155 ? -40.769 9.254 56.389 1.00 48.62 155 GLN A CA 1
ATOM 1180 C C . GLN A 1 155 ? -39.722 8.866 57.437 1.00 48.62 155 GLN A C 1
ATOM 1182 O O . GLN A 1 155 ? -39.076 7.825 57.329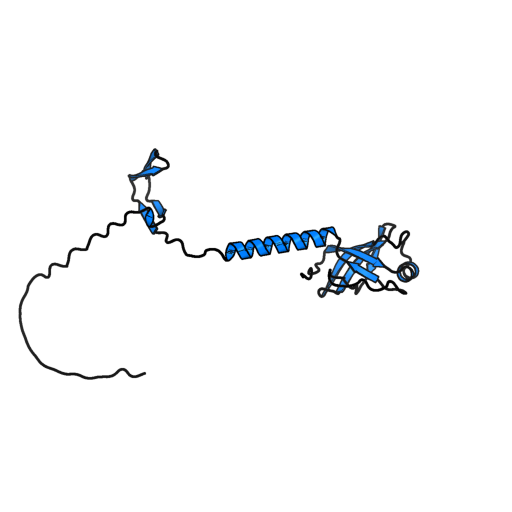 1.00 48.62 155 GLN A O 1
ATOM 1187 N N . LYS A 1 156 ? -39.521 9.741 58.428 1.00 42.66 156 LYS A N 1
ATOM 1188 C CA . LYS A 1 156 ? -38.773 9.426 59.645 1.00 42.66 156 LYS A CA 1
ATOM 1189 C C . LYS A 1 156 ? -39.474 8.224 60.280 1.00 42.66 156 LYS A C 1
ATOM 1191 O O . LYS A 1 156 ? -40.600 8.373 60.739 1.00 42.66 156 LYS A O 1
ATOM 1196 N N . GLY A 1 157 ? -38.852 7.049 60.193 1.00 41.97 157 GLY A N 1
ATOM 1197 C CA . GLY A 1 157 ? -39.428 5.805 60.693 1.00 41.97 157 GLY A CA 1
ATOM 1198 C C . GLY A 1 157 ? -39.818 5.940 62.161 1.00 41.97 157 GLY A C 1
ATOM 1199 O O . GLY A 1 157 ? -39.073 6.537 62.942 1.00 41.97 157 GLY A O 1
ATOM 1200 N N . ASP A 1 158 ? -40.993 5.410 62.494 1.00 42.28 158 ASP A N 1
ATOM 1201 C CA . ASP A 1 158 ? -41.454 5.241 63.865 1.00 42.28 158 ASP A CA 1
ATOM 1202 C C . ASP A 1 158 ? -40.358 4.552 64.685 1.00 42.28 158 ASP A C 1
ATOM 1204 O O . ASP A 1 158 ? -39.857 3.484 64.318 1.00 42.28 158 ASP A O 1
ATOM 1208 N N . GLU A 1 159 ? -39.957 5.188 65.787 1.00 39.75 159 GLU A N 1
ATOM 1209 C CA . GLU A 1 159 ? -39.088 4.542 66.762 1.00 39.75 159 GLU A CA 1
ATOM 1210 C C . GLU A 1 159 ? -39.795 3.291 67.303 1.00 39.75 159 GLU A C 1
ATOM 1212 O O . GLU A 1 159 ? -41.001 3.332 67.574 1.00 39.75 159 GLU A O 1
ATOM 1217 N N . PRO A 1 160 ? -39.084 2.163 67.468 1.00 36.62 160 PRO A N 1
ATOM 1218 C CA . PRO A 1 160 ? -39.697 0.965 68.006 1.00 36.62 160 PRO A CA 1
ATOM 1219 C C . PRO A 1 160 ? -40.160 1.250 69.437 1.00 36.62 160 PRO A C 1
ATOM 1221 O O . PRO A 1 160 ? -39.357 1.556 70.318 1.00 36.62 160 PRO A O 1
ATOM 1224 N N . VAL A 1 161 ? -41.470 1.136 69.664 1.00 44.06 161 VAL A N 1
ATOM 1225 C CA . VAL A 1 161 ? -42.080 1.155 70.995 1.00 44.06 161 VAL A CA 1
ATOM 1226 C C . VAL A 1 161 ? -41.498 -0.018 71.783 1.00 44.06 161 VAL A C 1
ATOM 1228 O O . VAL A 1 161 ? -41.897 -1.168 71.600 1.00 44.06 161 VAL A O 1
ATOM 1231 N N . VAL A 1 162 ? -40.516 0.265 72.641 1.00 39.53 162 VAL A N 1
ATOM 1232 C CA . VAL A 1 162 ? -39.976 -0.706 73.592 1.00 39.53 162 VAL A CA 1
ATOM 1233 C C . VAL A 1 162 ? -41.047 -0.947 74.649 1.00 39.53 162 VAL A C 1
ATOM 1235 O O . VAL A 1 162 ? -41.247 -0.149 75.564 1.00 39.53 162 VAL A O 1
ATOM 1238 N N . GLY A 1 163 ? -41.773 -2.050 74.473 1.00 34.78 163 GLY A N 1
ATOM 1239 C CA . GLY A 1 163 ? -42.662 -2.609 75.476 1.00 34.78 163 GLY A CA 1
ATOM 1240 C C . GLY A 1 163 ? -41.866 -3.030 76.708 1.00 34.78 163 GLY A C 1
ATOM 1241 O O . GLY A 1 163 ? -40.893 -3.775 76.629 1.00 34.78 163 GLY A O 1
ATOM 1242 N N . SER A 1 164 ? -42.307 -2.511 77.843 1.00 37.91 164 SER A N 1
ATOM 1243 C CA . SER A 1 164 ? -41.875 -2.828 79.195 1.00 37.91 164 SER A CA 1
ATOM 1244 C C . SER A 1 164 ? -41.999 -4.321 79.524 1.00 37.91 164 SER A C 1
ATOM 1246 O O . SER A 1 164 ? -43.091 -4.879 79.406 1.00 37.91 164 SER A O 1
ATOM 1248 N N . SER A 1 165 ? -40.945 -4.922 80.075 1.00 35.69 165 SER A N 1
ATOM 1249 C CA . SER A 1 165 ? -41.089 -5.950 81.113 1.00 35.69 165 SER A CA 1
ATOM 1250 C C . SER A 1 165 ? -39.801 -6.058 81.927 1.00 35.69 165 SER A C 1
ATOM 1252 O O . SER A 1 165 ? -38.780 -6.547 81.440 1.00 35.69 165 SER A O 1
ATOM 1254 N N . ASP A 1 166 ? -39.874 -5.579 83.165 1.00 30.64 166 ASP A N 1
ATOM 1255 C CA . ASP A 1 166 ? -38.892 -5.791 84.221 1.00 30.64 166 ASP A CA 1
ATOM 1256 C C . ASP A 1 166 ? -38.661 -7.291 84.486 1.00 30.64 166 ASP A C 1
ATOM 1258 O O . ASP A 1 166 ? -39.618 -8.063 84.533 1.00 30.64 166 ASP A O 1
ATOM 1262 N N . LEU A 1 167 ? -37.409 -7.696 84.736 1.00 32.19 167 LEU A N 1
ATOM 1263 C CA . LEU A 1 167 ? -36.923 -8.077 86.076 1.00 32.19 167 LEU A CA 1
ATOM 1264 C C . LEU A 1 167 ? -35.581 -8.851 86.023 1.00 32.19 167 LEU A C 1
ATOM 1266 O O . LEU A 1 167 ? -35.493 -9.954 85.498 1.00 32.19 167 LEU A O 1
ATOM 1270 N N . VAL A 1 168 ? -34.604 -8.274 86.740 1.00 33.00 168 VAL A N 1
ATOM 1271 C CA . VAL A 1 168 ? -33.640 -8.923 87.660 1.00 33.00 168 VAL A CA 1
ATOM 1272 C C . VAL A 1 168 ? -32.358 -9.552 87.082 1.00 33.00 168 VAL A C 1
ATOM 1274 O O . VAL A 1 168 ? -32.334 -10.695 86.648 1.00 33.00 168 VAL A O 1
ATOM 1277 N N . GLY A 1 169 ? -31.237 -8.856 87.335 1.00 28.23 169 GLY A N 1
ATOM 1278 C CA . GLY A 1 169 ? -30.301 -9.325 88.370 1.00 28.23 169 GLY A CA 1
ATOM 1279 C C . GLY A 1 169 ? -28.844 -9.602 87.971 1.00 28.23 169 GLY A C 1
A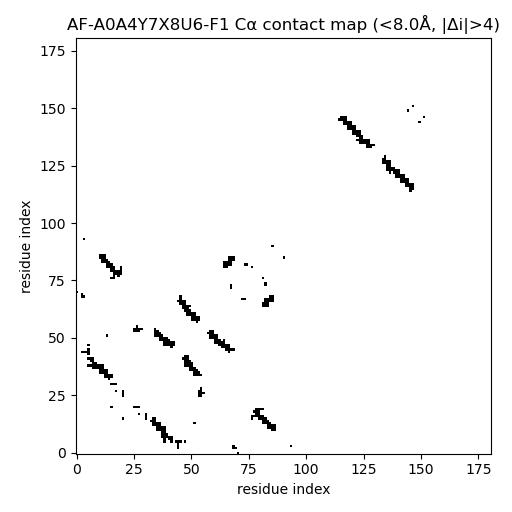TOM 1280 O O . GLY A 1 169 ? -28.579 -10.648 87.401 1.00 28.23 169 GLY A O 1
ATOM 1281 N N . ALA A 1 170 ? -27.932 -8.744 88.476 1.00 29.50 170 ALA A N 1
ATOM 1282 C CA . ALA A 1 170 ? -26.524 -9.015 88.857 1.00 29.50 170 ALA A CA 1
ATOM 1283 C C . ALA A 1 170 ? -25.539 -9.424 87.725 1.00 29.50 170 ALA A C 1
ATOM 1285 O O . ALA A 1 170 ? -25.902 -10.103 86.787 1.00 29.50 170 ALA A O 1
ATOM 1286 N N . SER A 1 171 ? -24.236 -9.133 87.707 1.00 31.22 171 SER A N 1
ATOM 1287 C CA . SER A 1 171 ? -23.262 -8.447 88.562 1.00 31.22 171 SER A CA 1
ATOM 1288 C C . SER A 1 171 ? -21.909 -8.530 87.821 1.00 31.22 171 SER A C 1
ATOM 1290 O O . SER A 1 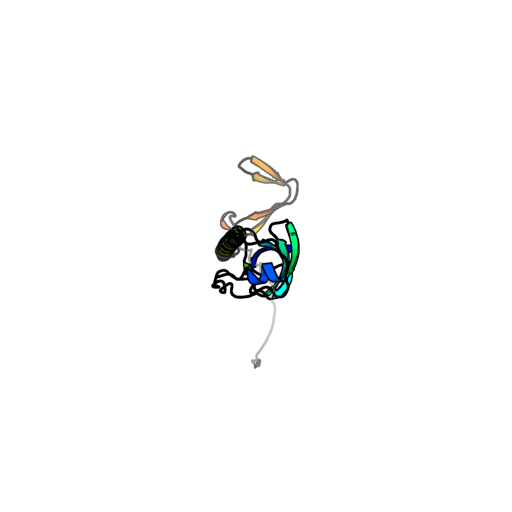171 ? -21.626 -9.546 87.198 1.00 31.22 171 SER A O 1
ATOM 1292 N N . SER A 1 172 ? -21.067 -7.504 87.995 1.00 31.52 172 SER A N 1
ATOM 1293 C CA . SER A 1 172 ? -19.586 -7.498 87.951 1.00 31.52 172 SER A CA 1
ATOM 1294 C C . SER A 1 172 ? -18.803 -7.874 86.676 1.00 31.52 172 SER A C 1
ATOM 1296 O O . SER A 1 172 ? -18.787 -9.018 86.248 1.00 31.52 172 SER A O 1
ATOM 1298 N N . ALA A 1 173 ? -18.007 -6.884 86.240 1.00 30.45 173 ALA A N 1
ATOM 1299 C CA . ALA A 1 173 ? -16.561 -6.928 85.964 1.00 30.45 173 ALA A CA 1
ATOM 1300 C C . ALA A 1 173 ? -15.989 -8.029 85.046 1.00 30.45 173 ALA A C 1
ATOM 1302 O O . ALA A 1 173 ? -15.936 -9.192 85.414 1.00 30.45 173 ALA A O 1
ATOM 1303 N N . SER A 1 174 ? -15.346 -7.638 83.943 1.00 32.34 174 SER A N 1
ATOM 1304 C CA . SER A 1 174 ? -13.895 -7.378 83.907 1.00 32.34 174 SER A CA 1
ATOM 1305 C C . SER A 1 174 ? -13.438 -7.070 82.477 1.00 32.34 174 SER A C 1
ATOM 1307 O O . SER A 1 174 ? -14.038 -7.520 81.504 1.00 32.34 174 SER A O 1
ATOM 1309 N N . ALA A 1 175 ? -12.377 -6.276 82.382 1.00 33.12 175 ALA A N 1
ATOM 1310 C CA . ALA A 1 175 ? -11.636 -5.981 81.166 1.00 33.12 175 ALA A CA 1
ATOM 1311 C C . ALA A 1 175 ? -10.717 -7.148 80.762 1.00 33.12 175 ALA A C 1
ATOM 1313 O O . ALA A 1 175 ? -10.351 -7.936 81.628 1.00 33.12 175 ALA A O 1
ATOM 1314 N N . GLU A 1 176 ? -10.335 -7.156 79.475 1.00 32.25 176 GLU A N 1
ATOM 1315 C CA . GLU A 1 176 ? -9.270 -7.903 78.762 1.00 32.25 176 GLU A CA 1
ATOM 1316 C C . GLU A 1 176 ? -9.861 -8.550 77.490 1.00 32.25 176 GLU A C 1
ATOM 1318 O O . GLU A 1 176 ? -10.952 -9.094 77.525 1.00 32.25 176 GLU A O 1
ATOM 1323 N N . SER A 1 177 ? -9.239 -8.581 76.312 1.00 32.56 177 SER A N 1
ATOM 1324 C CA . SER A 1 177 ? -7.947 -8.099 75.829 1.00 32.56 177 SER A CA 1
ATOM 1325 C C . SER A 1 177 ? -7.837 -8.431 74.319 1.00 32.56 177 SER A C 1
ATOM 1327 O O . SER A 1 177 ? -8.599 -9.239 73.799 1.00 32.56 177 SER A O 1
ATOM 1329 N N . TYR A 1 178 ? -6.855 -7.814 73.654 1.00 32.19 178 TYR A N 1
ATOM 1330 C CA . TYR A 1 178 ? -6.215 -8.202 72.383 1.00 32.19 178 TYR A CA 1
ATOM 1331 C C . TYR A 1 178 ? -7.027 -8.223 71.072 1.00 32.19 178 TYR A C 1
ATOM 1333 O O . TYR A 1 178 ? -7.770 -9.149 70.775 1.00 32.19 178 TYR A O 1
ATOM 1341 N N . TYR A 1 179 ? -6.650 -7.316 70.163 1.00 33.34 179 TYR A N 1
ATOM 1342 C CA . TYR A 1 179 ? -6.185 -7.760 68.848 1.00 33.34 179 TYR A CA 1
ATOM 1343 C C . TYR A 1 179 ? -4.985 -6.920 68.400 1.00 33.34 179 TYR A C 1
ATOM 1345 O O . TYR A 1 179 ? -5.018 -5.690 68.402 1.00 33.34 179 TYR A O 1
ATOM 1353 N N . THR A 1 180 ? -3.910 -7.625 68.067 1.00 40.25 180 THR A N 1
ATOM 1354 C CA . THR A 1 180 ? -2.649 -7.108 67.539 1.00 40.25 180 THR A CA 1
ATOM 1355 C C . THR A 1 180 ? -2.546 -7.529 66.074 1.00 40.25 180 THR A C 1
ATOM 1357 O O . THR A 1 180 ? -2.858 -8.679 65.773 1.00 40.25 180 THR A O 1
ATOM 1360 N N . LYS A 1 181 ? -1.966 -6.632 65.266 1.00 37.47 181 LYS A N 1
ATOM 1361 C CA . LYS A 1 181 ? -1.454 -6.777 63.888 1.00 37.47 181 LYS A CA 1
ATOM 1362 C C . LYS A 1 181 ? -2.464 -6.861 62.749 1.00 37.47 181 LYS A C 1
ATOM 1364 O O . LYS A 1 181 ? -3.201 -7.860 62.656 1.00 37.47 181 LYS A O 1
#

Secondary structure (DSSP, 8-state):
-------TT-EEEEEE-HHHHHHTT---S-TTSPEEEEEEEEEETTEEEEEEE-TT--EEEEEEEEEE-TTPPPPP--TT-EEEEE-HHHHHHHHHHHHHHHHHHHHHHS-------EEEEE-TT-EEEETTEEEE-SS-EEEEE-GGGS------PPPP---------------------

Solvent-accessible surface area (backbone atoms only — not comparable to full-atom values): 11436 Å² total; per-residue (Å²): 137,84,82,74,75,73,55,69,72,43,68,33,34,35,42,64,11,69,52,36,30,62,77,69,74,47,52,71,91,51,84,87,60,61,29,55,25,31,31,69,40,72,81,51,75,45,33,28,24,34,44,32,32,36,77,80,64,52,77,46,79,46,71,79,32,42,42,52,53,97,88,55,80,82,75,80,68,54,62,68,33,63,39,28,34,67,42,72,67,57,57,55,49,50,56,53,50,52,56,51,51,52,53,51,54,58,58,64,72,57,74,84,66,79,72,67,65,42,78,44,82,41,55,60,60,45,79,43,65,63,96,80,45,80,43,66,36,91,47,70,44,82,44,79,42,52,55,91,80,46,92,81,78,79,77,80,73,81,74,81,81,78,77,86,77,92,84,87,82,89,79,84,89,82,90,87,79,88,89,79,136

pLDDT: mean 75.27, std 20.7, range [28.23, 97.62]

Nearest PDB structures (foldseek):
  2wqa-assembly1_F  TM=3.313E-01  e=7.772E+00  Homo sapiens
  5exv-assembly1_A  TM=2.541E-01  e=5.889E+00  Vibrio cholerae
  5t9d-assembly1_B  TM=3.015E-01  e=7.353E+00  Saccharomyces cerevisiae S288C

Sequence (181 aa):
MSVIKPTVGRVVLLTISAGYAIKNHLACSDPSQPLAAQIAYVHNDRLVNLTAWDHNGKQFGVTSVRLLQDDEVAPELTGSSFYCEWMPYQKGQAAKTEAAEELLKTNQAATVTPDPSVRLVLPYGTPIKINGIPLALDHEVMVTTHPANVPLIFQKGDEPVVGSSDLVGASSASAESYYTK

Foldseek 3Di:
DDLDADDFFDKWFKQWAPLQCVVVVAADPDNVGTWIWTFHADPGSFFTKIWTAGPVRDTDIDHGAGEDDPPDDDDDNPRTDMHIYHDPVVVVVVVVVVVVVVVVVVVVVPDPPPQDKDKDWDAFQRWDADVNRTDGHNGIDIDIDHVVVDPDDDDPDDDPPPDDDDDDDDDDDDDDDDDDD